Protein AF-X1FN86-F1 (afdb_monomer)

Organism: NCBI:txid412755

Solvent-accessible surface area (backbone atoms only — not comparable to full-atom values): 19422 Å² total; per-residue (Å²): 132,85,68,79,73,78,49,60,70,56,53,55,51,50,51,60,54,57,73,65,70,63,83,63,41,19,36,41,44,75,47,65,34,55,35,61,55,36,41,52,60,50,55,52,52,52,52,49,42,51,52,46,54,57,40,44,75,68,76,43,52,67,48,42,38,36,35,35,39,20,53,48,54,33,88,67,67,30,88,91,52,55,68,71,59,46,71,72,47,57,10,18,23,25,58,78,30,60,47,88,48,93,91,50,98,43,85,7,32,15,47,46,28,41,47,60,58,58,70,43,28,71,76,61,70,50,78,65,46,80,42,51,38,61,59,46,36,64,35,67,72,44,43,50,46,49,51,53,45,61,78,37,30,69,62,50,50,51,50,50,46,68,29,44,49,82,78,44,55,76,72,54,37,55,52,49,57,58,64,51,72,77,51,48,60,33,29,36,46,32,88,89,80,51,33,31,27,28,71,48,98,86,71,47,75,41,61,11,41,34,73,48,73,44,78,90,78,44,28,32,33,39,52,31,68,72,77,69,55,63,53,74,45,52,56,88,75,34,48,57,44,56,38,66,70,53,37,54,26,43,52,32,53,73,63,55,26,47,34,36,57,42,54,46,80,36,58,41,91,48,18,55,50,54,40,15,34,54,43,11,42,77,72,59,74,27,80,50,48,49,83,38,56,26,42,58,53,24,56,48,94,39,76,61,36,49,48,56,80,56,74,56,30,55,65,63,42,62,76,78,47,62,49,66,55,57,52,49,56,53,63,76,41,60,50,80,46,72,42,64,50,43,80,92,47,45,67,62,48,49,61,50,59,77,73,97

pLDDT: mean 92.91, std 8.98, range [30.98, 98.69]

Radius of gyration: 21.2 Å; Cα contacts (8 Å, |Δi|>4): 617; chains: 1; bounding box: 51×54×58 Å

InterPro domains:
  IPR002904 Lysine-tRNA ligase [PF01921] (8-355)
  IPR002904 Lysine-tRNA ligase [PTHR37940] (8-356)
  IPR002904 Lysine-tRNA ligase [TIGR00467] (7-355)
  IPR014729 Rossmann-like alpha/beta/alpha sandwich fold [G3DSA:3.40.50.620] (7-211)
  IPR014729 Rossmann-like alpha/beta/alpha sandwich fold [G3DSA:3.40.50.620] (212-295)
  IPR042078 Lysine tRNA ligase, stem contact fold domain [G3DSA:6.10.20.10] (300-341)

Sequence (356 aa):
MHKEYPIHWLEKIINKILNKNLLEITLATGKTPSGHIHIGILRELIICDSIRRKLEEYDKKVNFFLFIDSLDAAKRFPEYIEKTFTKKYLGKPFSKIPCPFDESDCKSYSDYFGTELISTFKQFGIKVDIIWTHELYQDSKMKDKIRISLNNTDKIKEIVRKNILPTLDEKNKKLFIDTQKDWFPAMVICEKCGKMQKIDDNNSIQPNRVLSYDKNKDTVSFSCTSCGNSGEIPINKGELKLNWRVDWPAKWAIFKTTCEPAGKDHSVKGGSYDTGLEICKTIFNYDGPIKLSYEWLRLGDQDMKTSKGIIFTPKKYLEIANPEILRMLFLRTLPNKHISFRLEELFQLYDYYEKM

Secondary structure (DSSP, 8-state):
-------HHHHHHHHHHHTT--SEEEEEEEE--SSS--TTHHHHHHHHHHHHHHHHTTT-EEEEEEEE-TTSB-S---TTS-HHHHHHHTTSBGGGS--SSTT---SSHHHHHHHHHHTTTTTTT---EEEEHHHHTTSHHHHHHHHHHHHTHHHHHHHHHHHHGGGS-HHHHHHHHHHTTT--SEEE--TTT--SEEE-TT--EEE-BEEEEETTTTEEEEE-TTT--EEEEEGGG--EEE-HHHHHHHHHHHHTEEEEEEEHHHHSTTSHHHHHHHHHHHHSS---PEEEEEPPEEETTEE--TTSS----HHHHHTTS-HHHHHHHHHHS-TTS-EEE-GGGHHHHHHHHHT-

Mean predicted aligned error: 4.73 Å

Foldseek 3Di:
DDPPPPLVQLVVVLVVLVVVVDQEAEEEEEDELQFADFPQSVLQQLSRQVNVVVVVVVVHHYAYEYEHAQQDFHLAFAPPQDPVLGVQRHQARQQPADPRDPPDPANGSSRVNVVVQVVLCVQLVGDHHYDYVLVVLLDVLVLVLLVLQQVCFVVLLVLLLVLCLVVDDPVVNVVSVVCSPQAGQKFFQDPVRNGQWDQDPVSDTGGFGFRHADPVQQWTWTAYPPPRDTDIDHSNVSRMDGRPLSNVLSVCLSRVHAAYEDEPQQVPRSHSQSSSQCCNVPRSVHNGYDYDYAYTEAAAVHDDDRRDDDGHHSVNCVVQDRSVLVSCQSSVDDRHDYHHDYSVCRVVSVVVVVVD

Nearest PDB structures (foldseek):
  1irx-assembly1_A  TM=9.163E-01  e=9.029E-31  Pyrococcus horikoshii
  1irx-assembly2_B  TM=9.173E-01  e=1.815E-29  Pyrococcus horikoshii
  2ct8-assembly2_B  TM=5.673E-01  e=1.167E-07  Aquifex aeolicus
  1qqt-assembly1_A  TM=5.258E-01  e=9.134E-08  Escherichia coli
  7wpt-assembly1_A  TM=5.612E-01  e=8.804E-07  Staphylococcus aureus subsp. aureus COL

Structure (mmCIF, N/CA/C/O backbone):
data_AF-X1FN86-F1
#
_entry.id   AF-X1FN86-F1
#
loop_
_atom_site.group_PDB
_atom_site.id
_atom_site.type_symbol
_atom_site.label_atom_id
_atom_site.label_alt_id
_atom_site.label_comp_id
_atom_site.label_asym_id
_atom_site.label_entity_id
_atom_site.label_seq_id
_atom_site.pdbx_PDB_ins_code
_atom_site.Cartn_x
_atom_site.Cartn_y
_atom_site.Cartn_z
_atom_site.occupancy
_atom_site.B_iso_or_equiv
_atom_site.auth_seq_id
_atom_site.auth_comp_id
_atom_site.auth_asym_id
_atom_site.auth_atom_id
_atom_site.pdbx_PDB_model_num
ATOM 1 N N . MET A 1 1 ? 17.938 -19.986 -32.110 1.00 30.98 1 MET A N 1
ATOM 2 C CA . MET A 1 1 ? 18.435 -20.601 -30.861 1.00 30.98 1 MET A CA 1
ATOM 3 C C . MET A 1 1 ? 17.997 -19.688 -29.723 1.00 30.98 1 MET A C 1
ATOM 5 O O . MET A 1 1 ? 18.682 -18.718 -29.439 1.00 30.98 1 MET A O 1
ATOM 9 N N . HIS A 1 2 ? 16.794 -19.901 -29.182 1.00 32.59 2 HIS A N 1
ATOM 10 C CA . HIS A 1 2 ? 16.276 -19.101 -28.071 1.00 32.59 2 HIS A CA 1
ATOM 11 C C . HIS A 1 2 ? 17.128 -19.408 -26.840 1.00 32.59 2 HIS A C 1
ATOM 13 O O . HIS A 1 2 ? 17.039 -20.503 -26.291 1.00 32.59 2 HIS A O 1
ATOM 19 N N . LYS A 1 3 ? 18.014 -18.489 -26.446 1.00 36.16 3 LYS A N 1
ATOM 20 C CA . LYS A 1 3 ? 18.674 -18.581 -25.146 1.00 36.16 3 LYS A CA 1
ATOM 21 C C . LYS A 1 3 ? 17.617 -18.278 -24.091 1.00 36.16 3 LYS A C 1
ATOM 23 O O . LYS A 1 3 ? 17.370 -17.123 -23.759 1.00 36.16 3 LYS A O 1
ATOM 28 N N . GLU A 1 4 ? 16.971 -19.322 -23.586 1.00 43.12 4 GLU A N 1
ATOM 29 C CA . GLU A 1 4 ? 16.273 -19.251 -22.309 1.00 43.12 4 GLU A CA 1
ATOM 30 C C . GLU A 1 4 ? 17.305 -18.846 -21.256 1.00 43.12 4 GLU A C 1
ATOM 32 O O . GLU A 1 4 ? 18.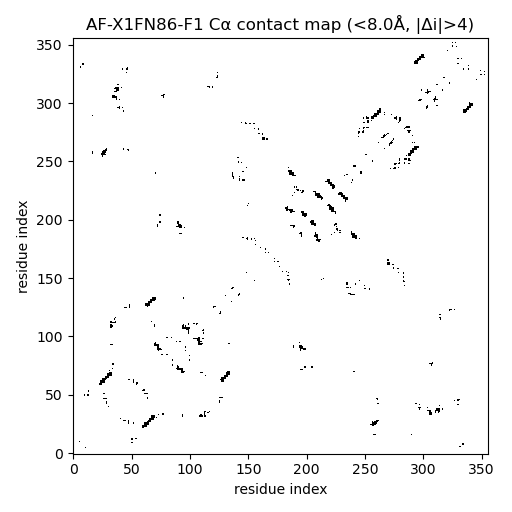149 -19.637 -20.842 1.00 43.12 4 GLU A O 1
ATOM 37 N N . TYR A 1 5 ? 17.297 -17.575 -20.864 1.00 47.16 5 TYR A N 1
ATOM 38 C CA . TYR A 1 5 ? 17.926 -17.161 -19.623 1.00 47.16 5 TYR A CA 1
ATOM 39 C C . TYR A 1 5 ? 17.042 -17.704 -18.501 1.00 47.16 5 TYR A C 1
ATOM 41 O O . TYR A 1 5 ? 15.911 -17.227 -18.366 1.00 47.16 5 TYR A O 1
ATOM 49 N N . PRO A 1 6 ? 17.502 -18.667 -17.683 1.00 51.38 6 PRO A N 1
ATOM 50 C CA . PRO A 1 6 ? 16.700 -19.121 -16.568 1.00 51.38 6 PRO A CA 1
ATOM 51 C C . PRO A 1 6 ? 16.705 -17.987 -15.551 1.00 51.38 6 PRO A C 1
ATOM 53 O O . PRO A 1 6 ? 17.677 -17.759 -14.821 1.00 51.38 6 PRO A O 1
ATOM 56 N N . ILE A 1 7 ? 15.612 -17.226 -15.518 1.00 66.50 7 ILE A N 1
ATOM 57 C CA . ILE A 1 7 ? 15.311 -16.298 -14.435 1.00 66.50 7 ILE A CA 1
ATOM 58 C C . ILE A 1 7 ? 14.969 -17.177 -13.225 1.00 66.50 7 ILE A C 1
ATOM 60 O O . ILE A 1 7 ? 13.819 -17.310 -12.817 1.00 66.50 7 ILE A O 1
ATOM 64 N N . HIS A 1 8 ? 15.993 -17.812 -12.652 1.00 79.75 8 HIS A N 1
ATOM 65 C CA . HIS A 1 8 ? 15.875 -18.858 -11.636 1.00 79.75 8 HIS A CA 1
ATOM 66 C C . HIS A 1 8 ? 15.086 -18.381 -10.405 1.00 79.75 8 HIS A C 1
ATOM 68 O O . HIS A 1 8 ? 14.402 -19.149 -9.729 1.00 79.75 8 HIS A O 1
ATOM 74 N N . TRP A 1 9 ? 15.138 -17.079 -10.108 1.00 90.00 9 TRP A N 1
ATOM 75 C CA . TRP A 1 9 ? 14.352 -16.500 -9.023 1.00 90.00 9 TRP A CA 1
ATOM 76 C C . TRP A 1 9 ? 12.849 -16.452 -9.339 1.00 90.00 9 TRP A C 1
ATOM 78 O O . TRP A 1 9 ? 12.044 -16.651 -8.428 1.00 90.00 9 TRP A O 1
ATOM 88 N N . LEU A 1 10 ? 12.471 -16.205 -10.598 1.00 92.75 10 LEU A N 1
ATOM 89 C CA . LEU A 1 10 ? 11.079 -16.136 -11.037 1.00 92.75 10 LEU A CA 1
ATOM 90 C C . LEU A 1 10 ? 10.470 -17.535 -11.016 1.00 92.75 10 LEU A C 1
ATOM 92 O O . LEU A 1 10 ? 9.441 -17.730 -10.377 1.00 92.75 10 LEU A O 1
ATOM 96 N N . GLU A 1 11 ? 11.154 -18.522 -11.597 1.00 91.81 11 GLU A N 1
ATOM 97 C CA . GLU A 1 11 ? 10.737 -19.931 -11.566 1.00 91.81 11 GLU A CA 1
ATOM 98 C C . GLU A 1 11 ? 10.546 -20.444 -10.137 1.00 91.81 11 GLU A C 1
ATOM 100 O O . GLU A 1 11 ? 9.546 -21.087 -9.828 1.00 91.81 11 GLU A O 1
ATOM 105 N N . LYS A 1 12 ? 11.449 -20.088 -9.215 1.00 92.94 12 LYS A N 1
ATOM 106 C CA . LYS A 1 12 ? 11.308 -20.447 -7.798 1.00 92.94 12 LYS A CA 1
ATOM 107 C C . LYS A 1 12 ? 10.015 -19.906 -7.180 1.00 92.94 12 LYS A C 1
ATOM 109 O O . LYS A 1 12 ? 9.387 -20.596 -6.374 1.00 92.94 12 LYS A O 1
ATOM 114 N N . ILE A 1 13 ? 9.621 -18.679 -7.521 1.00 95.00 13 ILE A N 1
ATOM 115 C CA . ILE A 1 13 ? 8.364 -18.085 -7.049 1.00 95.00 13 ILE A CA 1
ATOM 116 C C . ILE A 1 13 ? 7.163 -18.748 -7.722 1.00 95.00 13 ILE A C 1
ATOM 118 O O . ILE A 1 13 ? 6.210 -19.089 -7.025 1.00 95.00 13 ILE A O 1
ATOM 122 N N . ILE A 1 14 ? 7.229 -18.993 -9.031 1.00 95.94 14 ILE A N 1
ATOM 123 C CA . ILE A 1 14 ? 6.190 -19.702 -9.787 1.00 95.94 14 ILE A CA 1
ATOM 124 C C . ILE A 1 14 ? 5.934 -21.082 -9.182 1.00 95.94 14 ILE A C 1
ATOM 126 O O . ILE A 1 14 ? 4.804 -21.375 -8.806 1.00 95.94 14 ILE A O 1
ATOM 130 N N . ASN A 1 15 ? 6.980 -21.879 -8.962 1.00 95.25 15 ASN A N 1
ATOM 131 C CA . ASN A 1 15 ? 6.869 -23.202 -8.347 1.00 95.25 15 ASN A CA 1
ATOM 132 C C . ASN A 1 15 ? 6.262 -23.125 -6.942 1.00 95.25 15 ASN A C 1
ATOM 134 O O . ASN A 1 15 ? 5.402 -23.924 -6.582 1.00 95.25 15 ASN A O 1
ATOM 138 N N . LYS A 1 16 ? 6.642 -22.117 -6.147 1.00 96.00 16 LYS A N 1
ATOM 139 C CA . LYS A 1 16 ? 6.047 -21.898 -4.821 1.00 96.00 16 LYS A CA 1
ATOM 140 C C . LYS A 1 16 ? 4.553 -21.563 -4.896 1.00 96.00 16 LYS A C 1
ATOM 142 O O . LYS A 1 16 ? 3.805 -21.992 -4.020 1.00 96.00 16 LYS A O 1
ATOM 147 N N . ILE A 1 17 ? 4.128 -20.798 -5.902 1.00 97.12 17 ILE A N 1
ATOM 148 C CA . ILE A 1 17 ? 2.715 -20.486 -6.149 1.00 97.12 17 ILE A CA 1
ATOM 149 C C . ILE A 1 17 ? 1.969 -21.745 -6.610 1.00 97.12 17 ILE A C 1
ATOM 151 O O . ILE A 1 17 ? 0.942 -22.080 -6.025 1.00 97.12 17 ILE A O 1
ATOM 155 N N . LEU A 1 18 ? 2.500 -22.474 -7.595 1.00 96.12 18 LEU A N 1
ATOM 156 C CA . LEU A 1 18 ? 1.892 -23.694 -8.137 1.00 96.12 18 LEU A CA 1
ATOM 157 C C . LEU A 1 18 ? 1.728 -24.785 -7.069 1.00 96.12 18 LEU A C 1
ATOM 159 O O . LEU A 1 18 ? 0.681 -25.425 -7.011 1.00 96.12 18 LEU A O 1
ATOM 163 N N . ASN A 1 19 ? 2.691 -24.920 -6.152 1.00 96.25 19 ASN A N 1
ATOM 164 C CA . ASN A 1 19 ? 2.625 -25.869 -5.035 1.00 96.25 19 ASN A CA 1
ATOM 165 C C . ASN A 1 19 ? 1.475 -25.601 -4.049 1.00 96.25 19 ASN A C 1
ATOM 167 O O . ASN A 1 19 ? 1.141 -26.482 -3.260 1.00 96.25 19 ASN A O 1
ATOM 171 N N . LYS A 1 20 ? 0.852 -24.412 -4.068 1.00 94.06 20 LYS A N 1
ATOM 172 C CA . LYS A 1 20 ? -0.369 -24.152 -3.285 1.00 94.06 20 LYS A CA 1
ATOM 173 C C . LYS A 1 20 ? -1.627 -24.767 -3.910 1.00 94.06 20 LYS A C 1
ATOM 175 O O . LYS A 1 20 ? -2.655 -24.781 -3.243 1.00 94.06 20 LYS A O 1
ATOM 180 N N . ASN A 1 21 ? -1.553 -25.243 -5.156 1.00 92.75 21 ASN A N 1
ATOM 181 C CA . ASN A 1 21 ? -2.644 -25.879 -5.899 1.00 92.75 21 ASN A CA 1
ATOM 182 C C . ASN A 1 21 ? -3.974 -25.098 -5.843 1.00 92.75 21 ASN A C 1
ATOM 184 O O . ASN A 1 21 ? -5.039 -25.649 -5.569 1.00 92.75 21 ASN A O 1
ATOM 188 N N . LEU A 1 22 ? -3.897 -23.780 -6.052 1.00 93.19 22 LEU A N 1
ATOM 189 C CA . LEU A 1 22 ? -5.057 -22.891 -6.024 1.00 93.19 22 LEU A CA 1
ATOM 190 C C . LEU A 1 22 ? -5.772 -22.891 -7.380 1.00 93.19 22 LEU A C 1
ATOM 192 O O . LEU A 1 22 ? -5.124 -22.904 -8.427 1.00 93.19 22 LEU A O 1
ATOM 196 N N . LEU A 1 23 ? -7.106 -22.823 -7.348 1.00 90.75 23 LEU A N 1
ATOM 197 C CA . LEU A 1 23 ? -7.940 -22.674 -8.549 1.00 90.75 23 LEU A CA 1
ATOM 198 C C . LEU A 1 23 ? -7.756 -21.305 -9.215 1.00 90.75 23 LEU A C 1
ATOM 200 O O . LEU A 1 23 ? -7.794 -21.187 -10.436 1.00 90.75 23 LEU A O 1
ATOM 204 N N . GLU A 1 24 ? -7.558 -20.274 -8.400 1.00 94.56 24 GLU A N 1
ATOM 205 C CA . GLU A 1 24 ? -7.389 -18.894 -8.829 1.00 94.56 24 GLU A CA 1
ATOM 206 C C . GLU A 1 24 ? -6.209 -18.286 -8.078 1.00 94.56 24 GLU A C 1
ATOM 208 O O . GLU A 1 24 ? -6.054 -18.484 -6.870 1.00 94.56 24 GLU A O 1
ATOM 213 N N . ILE A 1 25 ? -5.359 -17.573 -8.811 1.00 98.25 25 ILE A N 1
ATOM 214 C CA . ILE A 1 25 ? -4.159 -16.943 -8.272 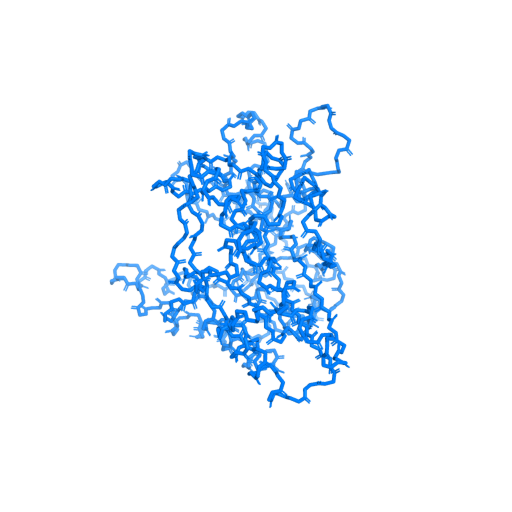1.00 98.25 25 ILE A CA 1
ATOM 215 C C . ILE A 1 25 ? -4.364 -15.437 -8.304 1.00 98.25 25 ILE A C 1
ATOM 217 O O . ILE A 1 25 ? -4.595 -14.863 -9.362 1.00 98.25 25 ILE A O 1
ATOM 221 N N . THR A 1 26 ? -4.221 -14.782 -7.157 1.00 98.56 26 THR A N 1
ATOM 222 C CA . THR A 1 26 ? -4.300 -13.320 -7.080 1.00 98.56 26 THR A CA 1
ATOM 223 C C . THR A 1 26 ? -2.929 -12.729 -6.786 1.00 98.56 26 THR A C 1
ATOM 225 O O . THR A 1 26 ? -2.324 -13.014 -5.751 1.00 98.56 26 THR A O 1
ATOM 228 N N . LEU A 1 27 ? -2.453 -11.865 -7.671 1.00 98.69 27 LEU A N 1
ATOM 229 C CA . LEU A 1 27 ? -1.297 -11.006 -7.458 1.00 98.69 27 LEU A CA 1
ATOM 230 C C . LEU A 1 27 ? -1.776 -9.622 -7.030 1.00 98.69 27 LEU A C 1
ATOM 232 O O . LEU A 1 27 ? -2.797 -9.134 -7.519 1.00 98.69 27 LEU A O 1
ATOM 236 N N . ALA A 1 28 ? -1.038 -8.981 -6.134 1.00 98.19 28 ALA A N 1
ATOM 237 C CA . ALA A 1 28 ? -1.333 -7.618 -5.719 1.00 98.19 28 ALA A CA 1
ATOM 238 C C . ALA A 1 28 ? -0.062 -6.780 -5.585 1.00 98.19 28 ALA A C 1
ATOM 240 O O . ALA A 1 28 ? 1.016 -7.311 -5.320 1.00 98.19 28 ALA A O 1
ATOM 241 N N . THR A 1 29 ? -0.220 -5.474 -5.769 1.00 97.56 29 THR A N 1
ATOM 242 C CA . THR A 1 29 ? 0.755 -4.420 -5.458 1.00 97.56 29 THR A CA 1
ATOM 243 C C . THR A 1 29 ? 0.013 -3.202 -4.910 1.00 97.56 29 THR A C 1
ATOM 245 O O . THR A 1 29 ? -1.210 -3.106 -5.052 1.00 97.56 29 THR A O 1
ATOM 248 N N . GLY A 1 30 ? 0.713 -2.232 -4.320 1.00 96.81 30 GLY A N 1
ATOM 249 C CA . GLY A 1 30 ? 0.052 -1.090 -3.688 1.00 96.81 30 GLY A CA 1
ATOM 250 C C . GLY A 1 30 ? 0.888 0.179 -3.671 1.00 96.81 30 GLY A C 1
ATOM 251 O O . GLY A 1 30 ? 2.084 0.156 -3.386 1.00 96.81 30 GLY A O 1
ATOM 252 N N . LYS A 1 31 ? 0.248 1.322 -3.937 1.00 96.31 31 LYS A N 1
ATOM 253 C CA . LYS A 1 31 ? 0.918 2.620 -3.890 1.00 96.31 31 LYS A CA 1
ATOM 254 C C . LYS A 1 31 ? 0.011 3.748 -3.413 1.00 96.31 31 LYS A C 1
ATOM 256 O O . LYS A 1 31 ? -1.043 4.015 -3.983 1.00 96.31 31 LYS A O 1
ATOM 261 N N . THR A 1 32 ? 0.495 4.499 -2.425 1.00 97.06 32 THR A N 1
ATOM 262 C CA . THR A 1 32 ? -0.100 5.776 -2.015 1.00 97.06 32 THR A CA 1
ATOM 263 C C . THR A 1 32 ? 0.246 6.895 -3.019 1.00 97.06 32 THR A C 1
ATOM 265 O O . THR A 1 32 ? 1.436 7.214 -3.179 1.00 97.06 32 THR A O 1
ATOM 268 N N . PRO A 1 33 ? -0.751 7.557 -3.641 1.00 95.94 33 PRO A N 1
ATOM 269 C CA . PRO A 1 33 ? -0.561 8.640 -4.613 1.00 95.94 33 PRO A CA 1
ATOM 270 C C . PRO A 1 33 ? -0.303 9.986 -3.909 1.00 95.94 33 PRO A C 1
ATOM 272 O O . PRO A 1 33 ? -1.085 10.926 -3.986 1.00 95.94 33 PRO A O 1
ATOM 275 N N . SER A 1 34 ? 0.806 10.067 -3.173 1.00 95.19 34 SER A N 1
ATOM 276 C CA . SER A 1 34 ? 1.203 11.246 -2.373 1.00 95.19 34 SER A CA 1
ATOM 277 C C . SER A 1 34 ? 1.959 12.331 -3.161 1.00 95.19 34 SER A C 1
ATOM 279 O O . SER A 1 34 ? 2.616 13.184 -2.566 1.00 95.19 34 SER A O 1
ATOM 281 N N . GLY A 1 35 ? 1.908 12.252 -4.489 1.00 95.12 35 GLY A N 1
ATOM 282 C CA . GLY A 1 35 ? 2.685 13.034 -5.446 1.00 95.12 35 GLY A CA 1
ATOM 283 C C . GLY A 1 35 ? 3.106 12.161 -6.629 1.00 95.12 35 GLY A C 1
ATOM 284 O O . GLY A 1 35 ? 2.765 10.975 -6.676 1.00 95.12 35 GLY A O 1
ATOM 285 N N . HIS A 1 36 ? 3.885 12.730 -7.549 1.00 95.56 36 HIS A N 1
ATOM 286 C CA . HIS A 1 36 ? 4.446 12.033 -8.707 1.00 95.56 36 HIS A CA 1
ATOM 287 C C . HIS A 1 36 ? 5.115 10.714 -8.310 1.00 95.56 36 HIS A C 1
ATOM 289 O O . HIS A 1 36 ? 6.069 10.669 -7.520 1.00 95.56 36 HIS A O 1
ATOM 295 N N . ILE A 1 37 ? 4.606 9.613 -8.860 1.00 95.56 37 ILE A N 1
ATOM 296 C CA . ILE A 1 37 ? 5.077 8.277 -8.512 1.00 95.56 37 ILE A CA 1
ATOM 297 C C . ILE A 1 37 ? 6.360 7.993 -9.298 1.00 95.56 37 ILE A C 1
ATOM 299 O O . ILE A 1 37 ? 6.365 7.930 -10.525 1.00 95.56 37 ILE A O 1
ATOM 303 N N . HIS A 1 38 ? 7.469 7.825 -8.576 1.00 94.69 38 HIS A N 1
ATOM 304 C CA . HIS A 1 38 ? 8.757 7.517 -9.188 1.00 94.69 38 HIS A CA 1
ATOM 305 C C . HIS A 1 38 ? 8.774 6.110 -9.799 1.00 94.69 38 HIS A C 1
ATOM 307 O O . HIS A 1 38 ? 8.085 5.196 -9.343 1.00 94.69 38 HIS A O 1
ATOM 313 N N . ILE A 1 39 ? 9.643 5.923 -10.788 1.00 95.38 39 ILE A N 1
ATOM 314 C CA . ILE A 1 39 ? 9.766 4.731 -11.632 1.00 95.38 39 ILE A CA 1
ATOM 315 C C . ILE A 1 39 ? 10.031 3.430 -10.859 1.00 95.38 39 ILE A C 1
ATOM 317 O O . ILE A 1 39 ? 9.739 2.344 -11.347 1.00 95.38 39 ILE A O 1
ATOM 321 N N . GLY A 1 40 ? 10.512 3.517 -9.616 1.00 94.62 40 GLY A N 1
ATOM 322 C CA . GLY A 1 40 ? 10.752 2.353 -8.757 1.00 94.62 40 GLY A CA 1
ATOM 323 C C . GLY A 1 40 ? 9.513 1.483 -8.521 1.00 94.62 40 GLY A C 1
ATOM 324 O O . GLY A 1 40 ? 9.668 0.284 -8.305 1.00 94.62 40 GLY A O 1
ATOM 325 N N . ILE A 1 41 ? 8.301 2.047 -8.629 1.00 95.56 41 ILE A N 1
ATOM 326 C CA . ILE A 1 41 ? 7.042 1.283 -8.574 1.00 95.56 41 ILE A CA 1
ATOM 327 C C . ILE A 1 41 ? 6.960 0.205 -9.661 1.00 95.56 41 ILE A C 1
ATOM 329 O O . ILE A 1 41 ? 6.399 -0.867 -9.448 1.00 95.56 41 ILE A O 1
ATOM 333 N N . LEU A 1 42 ? 7.568 0.452 -10.825 1.00 96.88 42 LEU A N 1
ATOM 334 C CA . LEU A 1 42 ? 7.541 -0.498 -11.928 1.00 96.88 42 LEU A CA 1
ATOM 335 C C . LEU A 1 42 ? 8.280 -1.789 -11.577 1.00 96.88 42 LEU A C 1
ATOM 337 O O . LEU A 1 42 ? 8.016 -2.806 -12.206 1.00 96.88 42 LEU A O 1
ATOM 341 N N . ARG A 1 43 ? 9.165 -1.789 -10.568 1.00 95.56 43 ARG A N 1
ATOM 342 C CA . ARG A 1 43 ? 9.855 -3.009 -10.143 1.00 95.56 43 ARG A CA 1
ATOM 343 C C . ARG A 1 43 ? 8.868 -4.047 -9.621 1.00 95.56 43 ARG A C 1
ATOM 345 O O . ARG A 1 43 ? 8.898 -5.179 -10.089 1.00 95.56 43 ARG A O 1
ATOM 352 N N . GLU A 1 44 ? 7.969 -3.676 -8.711 1.00 96.00 44 GLU A N 1
ATOM 353 C CA . GLU A 1 44 ? 6.946 -4.612 -8.225 1.00 96.00 44 GLU A CA 1
ATOM 354 C C . GLU A 1 44 ? 5.906 -4.946 -9.296 1.00 96.00 44 GLU A C 1
ATOM 356 O O . GLU A 1 44 ? 5.541 -6.113 -9.443 1.00 96.00 44 GLU A O 1
ATOM 361 N N . LEU A 1 45 ? 5.501 -3.963 -10.107 1.00 97.81 45 LEU A N 1
ATOM 362 C CA . LEU A 1 45 ? 4.523 -4.177 -11.174 1.00 97.81 45 LEU A CA 1
ATOM 363 C C . LEU A 1 45 ? 5.043 -5.134 -12.256 1.00 97.81 45 LEU A C 1
ATOM 365 O O . LEU A 1 45 ? 4.317 -6.030 -12.672 1.00 97.81 45 LEU A O 1
ATOM 369 N N . ILE A 1 46 ? 6.299 -4.988 -12.688 1.00 97.25 46 ILE A N 1
ATOM 370 C CA . ILE A 1 46 ? 6.919 -5.860 -13.698 1.00 97.25 46 ILE A CA 1
ATOM 371 C C . ILE A 1 46 ? 7.195 -7.251 -13.125 1.00 97.25 46 ILE A C 1
ATOM 373 O O . ILE A 1 46 ? 7.026 -8.234 -13.848 1.00 97.25 46 ILE A O 1
ATOM 377 N N . ILE A 1 47 ? 7.571 -7.368 -11.843 1.00 96.00 47 ILE A N 1
ATOM 378 C CA . ILE A 1 47 ? 7.687 -8.673 -11.174 1.00 96.00 47 ILE A CA 1
ATOM 379 C C . ILE A 1 47 ? 6.331 -9.393 -11.204 1.00 96.00 47 ILE A C 1
ATOM 381 O O . ILE A 1 47 ? 6.264 -10.523 -11.685 1.00 96.00 47 ILE A O 1
ATOM 385 N N . CYS A 1 48 ? 5.251 -8.741 -10.762 1.00 97.69 48 CYS A N 1
ATOM 386 C CA . CYS A 1 48 ? 3.908 -9.325 -10.792 1.00 97.69 48 CYS A CA 1
ATOM 387 C C . CYS A 1 48 ? 3.429 -9.631 -12.212 1.00 97.69 48 CYS A C 1
ATOM 389 O O . CYS A 1 48 ? 2.936 -10.727 -12.457 1.00 97.69 48 CYS A O 1
ATOM 391 N N . ASP A 1 49 ? 3.618 -8.724 -13.170 1.00 97.75 49 ASP A N 1
ATOM 392 C CA . ASP A 1 49 ? 3.225 -8.958 -14.562 1.00 97.75 49 ASP A CA 1
ATOM 393 C C . ASP A 1 49 ? 3.985 -10.142 -15.185 1.00 97.75 49 ASP A C 1
ATOM 395 O O . ASP A 1 49 ? 3.416 -10.917 -15.950 1.00 97.75 49 ASP A O 1
ATOM 399 N N . SER A 1 50 ? 5.255 -10.331 -14.824 1.00 96.38 50 SER A N 1
ATOM 400 C CA . SER A 1 50 ? 6.050 -11.470 -15.298 1.00 96.38 50 SER A CA 1
ATOM 401 C C . SER A 1 50 ? 5.622 -12.780 -14.637 1.00 96.38 50 SER A C 1
ATOM 403 O O . SER A 1 50 ? 5.560 -13.807 -15.310 1.00 96.38 50 SER A O 1
ATOM 405 N N . ILE A 1 51 ? 5.256 -12.741 -13.349 1.00 97.06 51 ILE A N 1
ATOM 406 C CA . ILE A 1 51 ? 4.638 -13.881 -12.659 1.00 97.06 51 ILE A CA 1
ATOM 407 C C . ILE A 1 51 ? 3.307 -14.244 -13.327 1.00 97.06 51 ILE A C 1
ATOM 409 O O . ILE A 1 51 ? 3.077 -15.412 -13.622 1.00 97.06 51 ILE A O 1
ATOM 413 N N . ARG A 1 52 ? 2.456 -13.249 -13.611 1.00 97.81 52 ARG A N 1
ATOM 414 C CA . ARG A 1 52 ? 1.165 -13.419 -14.291 1.00 97.81 52 ARG A CA 1
ATOM 415 C C . ARG A 1 52 ? 1.341 -14.121 -15.632 1.00 97.81 52 ARG A C 1
ATOM 417 O O . ARG A 1 52 ? 0.750 -15.174 -15.826 1.00 97.81 52 ARG A O 1
ATOM 424 N N . ARG A 1 53 ? 2.195 -13.581 -16.509 1.00 96.44 53 ARG A N 1
ATOM 425 C CA . ARG A 1 53 ? 2.474 -14.155 -17.837 1.00 96.44 53 ARG A CA 1
ATOM 426 C C . ARG A 1 53 ? 2.926 -15.610 -17.737 1.00 96.44 53 ARG A C 1
ATOM 428 O O . ARG A 1 53 ? 2.390 -16.459 -18.434 1.00 96.44 53 ARG A O 1
ATOM 435 N N . LYS A 1 54 ? 3.854 -15.914 -16.823 1.00 95.88 54 LYS A N 1
ATOM 436 C CA . LYS A 1 54 ? 4.339 -17.287 -16.644 1.00 95.88 54 LYS A CA 1
ATOM 437 C C . LYS A 1 54 ? 3.272 -18.231 -16.106 1.00 95.88 54 LYS A C 1
ATOM 439 O O . LYS A 1 54 ? 3.215 -19.364 -16.544 1.00 95.88 54 LYS A O 1
ATOM 444 N N . LEU A 1 55 ? 2.421 -17.795 -15.183 1.00 96.50 55 LEU A N 1
ATOM 445 C CA . LEU A 1 55 ? 1.317 -18.619 -14.682 1.00 96.50 55 LEU A CA 1
ATOM 446 C C . LEU A 1 55 ? 0.222 -18.845 -15.733 1.00 96.50 55 LEU A C 1
ATOM 448 O O . LEU A 1 55 ? -0.362 -19.924 -15.761 1.00 96.50 55 LEU A O 1
ATOM 452 N N . GLU A 1 56 ? -0.035 -17.862 -16.596 1.00 95.62 56 GLU A N 1
ATOM 453 C CA . GLU A 1 56 ? -0.945 -18.004 -17.740 1.00 95.62 56 GLU A CA 1
ATOM 454 C C . GLU A 1 56 ? -0.417 -19.025 -18.762 1.00 95.62 56 GLU A C 1
ATOM 456 O O . GLU A 1 56 ? -1.212 -19.779 -19.306 1.00 95.62 56 GLU A O 1
ATOM 461 N N . GLU A 1 57 ? 0.906 -19.127 -18.963 1.00 95.19 57 GLU A N 1
ATOM 462 C CA . GLU A 1 57 ? 1.524 -20.211 -19.759 1.00 95.19 57 GLU A CA 1
ATOM 463 C C . GLU A 1 57 ? 1.283 -21.613 -19.154 1.00 95.19 57 GLU A C 1
ATOM 465 O O . GLU A 1 57 ? 1.366 -22.606 -19.869 1.00 95.19 57 GLU A O 1
ATOM 470 N N . TYR A 1 58 ? 0.962 -21.706 -17.856 1.00 93.38 58 TYR A N 1
ATOM 471 C CA . TYR A 1 58 ? 0.545 -22.943 -17.172 1.00 93.38 58 TYR A CA 1
ATOM 472 C C . TYR A 1 58 ? -0.988 -23.083 -17.072 1.00 93.38 58 TYR A C 1
ATOM 474 O O . TYR A 1 58 ? -1.486 -23.759 -16.163 1.00 93.38 58 TYR A O 1
ATOM 482 N N . ASP A 1 59 ? -1.740 -22.390 -17.934 1.00 94.25 59 ASP A N 1
ATOM 483 C CA . ASP A 1 59 ? -3.209 -22.376 -17.982 1.00 94.25 59 ASP A CA 1
ATOM 484 C C . ASP A 1 59 ? -3.875 -21.995 -16.644 1.00 94.25 59 ASP A C 1
ATOM 486 O O . ASP A 1 59 ? -4.998 -22.404 -16.329 1.00 94.25 59 ASP A O 1
ATOM 490 N N . LYS A 1 60 ? -3.187 -21.212 -15.801 1.00 96.62 60 LYS A N 1
ATOM 491 C CA . LYS A 1 60 ? -3.753 -20.736 -14.534 1.00 96.62 60 LYS A CA 1
ATOM 492 C C . LYS A 1 60 ? -4.560 -19.463 -14.737 1.00 96.62 60 LYS A C 1
ATOM 494 O O . LYS A 1 60 ? -4.138 -18.535 -15.422 1.00 96.62 60 LYS A O 1
ATOM 499 N N . LYS A 1 61 ? -5.690 -19.369 -14.033 1.00 96.88 61 LYS A N 1
ATOM 500 C CA . LYS A 1 61 ? -6.452 -18.124 -13.912 1.00 96.88 61 LYS A CA 1
ATOM 501 C C . LYS A 1 61 ? -5.744 -17.182 -12.938 1.00 96.88 61 LYS A C 1
ATOM 503 O O . LYS A 1 61 ? -5.630 -17.496 -11.750 1.00 96.88 61 LYS A O 1
ATOM 508 N N . VAL A 1 62 ? -5.291 -16.030 -13.435 1.00 98.19 62 VAL A N 1
ATOM 509 C CA . VAL A 1 62 ? -4.562 -15.036 -12.639 1.00 98.19 62 VAL A CA 1
ATOM 510 C C . VAL A 1 62 ? -5.300 -13.701 -12.621 1.00 98.19 62 VAL A C 1
ATOM 512 O O . VAL A 1 62 ? -5.522 -13.098 -13.667 1.00 98.19 62 VAL A O 1
ATOM 515 N N . ASN A 1 63 ? -5.612 -13.209 -11.425 1.00 98.38 63 ASN A N 1
ATOM 516 C CA . ASN A 1 63 ? -6.005 -11.822 -11.200 1.00 98.38 63 ASN A CA 1
ATOM 517 C C . ASN A 1 63 ? -4.774 -11.019 -10.788 1.00 98.38 63 ASN A C 1
ATOM 519 O O . ASN A 1 63 ? -3.961 -11.499 -9.996 1.00 98.38 63 ASN A O 1
ATOM 523 N N . PHE A 1 64 ? -4.642 -9.789 -11.273 1.00 98.56 64 PHE A N 1
ATOM 524 C CA . PHE A 1 64 ? -3.562 -8.902 -10.856 1.00 98.56 64 PHE A CA 1
ATOM 525 C C . PHE A 1 64 ? -4.128 -7.525 -10.529 1.00 98.56 64 PHE A C 1
ATOM 527 O O . PHE A 1 64 ? -4.631 -6.844 -11.416 1.00 98.56 64 PHE A O 1
ATOM 534 N N . PHE A 1 65 ? -4.019 -7.123 -9.261 1.00 98.69 65 PHE A N 1
ATOM 535 C CA . PHE A 1 65 ? -4.533 -5.853 -8.760 1.00 98.69 65 PHE A CA 1
ATOM 536 C C . PHE A 1 65 ? -3.423 -4.872 -8.371 1.00 98.69 65 PHE A C 1
ATOM 538 O O . PHE A 1 65 ? -2.455 -5.241 -7.705 1.00 98.69 65 PHE A O 1
ATOM 545 N N . LEU A 1 66 ? -3.622 -3.594 -8.693 1.00 98.69 66 LEU A N 1
ATOM 546 C CA . LEU A 1 66 ? -2.890 -2.471 -8.117 1.00 98.69 66 LEU A CA 1
ATOM 547 C C . LEU A 1 66 ? -3.827 -1.673 -7.211 1.00 98.69 66 LEU A C 1
ATOM 549 O O . LEU A 1 66 ? -4.779 -1.042 -7.672 1.00 98.69 66 LEU A O 1
ATOM 553 N N . PHE A 1 67 ? -3.516 -1.648 -5.919 1.00 98.69 67 PHE A N 1
ATOM 554 C CA . PHE A 1 67 ? -4.202 -0.792 -4.962 1.00 98.69 67 PHE A CA 1
ATOM 555 C C . PHE A 1 67 ? -3.631 0.622 -5.011 1.00 98.69 67 PHE A C 1
ATOM 557 O O . PHE A 1 67 ? -2.483 0.854 -4.629 1.00 98.69 67 PHE A O 1
ATOM 564 N N . ILE A 1 68 ? -4.450 1.587 -5.418 1.00 98.50 68 ILE A N 1
ATOM 565 C CA . ILE A 1 68 ? -4.140 2.999 -5.220 1.00 98.50 68 ILE A CA 1
ATOM 566 C C . ILE A 1 68 ? -4.681 3.402 -3.850 1.00 98.50 68 ILE A C 1
ATOM 568 O O . ILE A 1 68 ? -5.897 3.564 -3.676 1.00 98.50 68 ILE A O 1
ATOM 572 N N . ASP A 1 69 ? -3.776 3.569 -2.877 1.00 98.12 69 ASP A N 1
ATOM 573 C CA . ASP A 1 69 ? -4.072 3.884 -1.469 1.00 98.12 69 ASP A CA 1
ATOM 574 C C . ASP A 1 69 ? -4.531 5.349 -1.283 1.00 98.12 69 ASP A C 1
ATOM 576 O O . ASP A 1 69 ? -3.992 6.138 -0.512 1.00 98.12 69 ASP A O 1
ATOM 580 N N . SER A 1 70 ? -5.562 5.720 -2.036 1.00 98.00 70 SER A N 1
ATOM 581 C CA . SER A 1 70 ? -6.177 7.044 -2.149 1.00 98.00 70 SER A CA 1
ATOM 582 C C . SER A 1 70 ? -6.867 7.523 -0.869 1.00 98.00 70 SER A C 1
ATOM 584 O O . SER A 1 70 ? -7.005 8.728 -0.671 1.00 98.00 70 SER A O 1
ATOM 586 N N . LEU A 1 71 ? -7.254 6.616 0.035 1.00 97.69 71 LEU A N 1
ATOM 587 C CA . LEU A 1 71 ? -7.827 6.984 1.334 1.00 97.69 71 LEU A CA 1
ATOM 588 C C . LEU A 1 71 ? -6.768 7.305 2.408 1.00 97.69 71 LEU A C 1
ATOM 590 O O . LEU A 1 71 ? -7.114 7.719 3.515 1.00 97.69 71 LEU A O 1
ATOM 594 N N . ASP A 1 72 ? -5.472 7.129 2.130 1.00 97.50 72 ASP A N 1
ATOM 595 C CA . ASP A 1 72 ? -4.426 7.564 3.059 1.00 97.50 72 ASP A CA 1
ATOM 596 C C . ASP A 1 72 ? -4.455 9.085 3.253 1.00 97.50 72 ASP A C 1
ATOM 598 O O . ASP A 1 72 ? -4.648 9.851 2.309 1.00 97.50 72 ASP A O 1
ATOM 602 N N . ALA A 1 73 ? -4.233 9.537 4.490 1.00 96.81 73 ALA A N 1
ATOM 603 C CA . ALA A 1 73 ? -4.187 10.962 4.793 1.00 96.81 73 ALA A CA 1
ATOM 604 C C . ALA A 1 73 ? -2.841 11.598 4.442 1.00 96.81 73 ALA A C 1
ATOM 606 O O . ALA A 1 73 ? -1.773 11.081 4.792 1.00 96.81 73 ALA A O 1
ATOM 607 N N . ALA A 1 74 ? -2.910 12.792 3.855 1.00 96.38 74 ALA A N 1
ATOM 608 C CA . ALA A 1 74 ? -1.763 13.631 3.560 1.00 96.38 74 ALA A CA 1
ATOM 609 C C . ALA A 1 74 ? -1.016 14.006 4.849 1.00 96.38 74 ALA A C 1
ATOM 611 O O . ALA A 1 74 ? -1.499 14.780 5.678 1.00 96.38 74 ALA A O 1
ATOM 612 N N . LYS A 1 75 ? 0.179 13.434 5.024 1.00 94.25 75 LYS A N 1
ATOM 613 C CA . LYS A 1 75 ? 1.116 13.763 6.117 1.00 94.25 75 LYS A CA 1
ATOM 614 C C . LYS A 1 75 ? 2.022 14.937 5.761 1.00 94.25 75 LYS A C 1
ATOM 616 O O . LYS A 1 75 ? 2.523 15.625 6.637 1.00 94.25 75 LYS A O 1
ATOM 621 N N . ARG A 1 76 ? 2.274 15.096 4.465 1.00 92.19 76 ARG A N 1
ATOM 622 C CA . ARG A 1 76 ? 3.124 16.107 3.843 1.00 92.19 76 ARG A CA 1
ATOM 623 C C . ARG A 1 76 ? 2.789 16.166 2.359 1.00 92.19 76 ARG A C 1
ATOM 625 O O . ARG A 1 76 ? 2.235 15.199 1.833 1.00 92.19 76 ARG A O 1
ATOM 632 N N . PHE A 1 77 ? 3.198 17.245 1.709 1.00 93.88 77 PHE A N 1
ATOM 633 C CA . PHE A 1 77 ? 3.122 17.401 0.263 1.00 93.88 77 PHE A CA 1
ATOM 634 C C . PHE A 1 77 ? 4.526 17.622 -0.316 1.00 93.88 77 PHE A C 1
ATOM 636 O O . PHE A 1 77 ? 5.409 18.093 0.407 1.00 93.88 77 PHE A O 1
ATOM 643 N N . PRO A 1 78 ? 4.747 17.255 -1.586 1.00 93.00 78 PRO A N 1
ATOM 644 C CA . PRO A 1 78 ? 5.939 17.638 -2.333 1.00 93.00 78 PRO A CA 1
ATOM 645 C C . PRO A 1 78 ? 6.113 19.162 -2.430 1.00 93.00 78 PRO A C 1
ATOM 647 O O . PRO A 1 78 ? 5.137 19.903 -2.382 1.00 93.00 78 PRO A O 1
ATOM 650 N N . GLU A 1 79 ? 7.349 19.625 -2.631 1.00 92.06 79 GLU A N 1
ATOM 651 C CA . GLU A 1 79 ? 7.691 21.061 -2.672 1.00 92.06 79 GLU A CA 1
ATOM 652 C C . GLU A 1 79 ? 7.057 21.825 -3.843 1.00 92.06 79 GLU A C 1
ATOM 654 O O . GLU A 1 79 ? 6.830 23.025 -3.731 1.00 92.06 79 GLU A O 1
ATOM 659 N N . TYR A 1 80 ? 6.732 21.132 -4.939 1.00 92.19 80 TYR A N 1
ATOM 660 C CA . TYR A 1 80 ? 6.050 21.714 -6.100 1.00 92.19 80 TYR A CA 1
ATOM 661 C C . TYR A 1 80 ? 4.546 21.941 -5.881 1.00 92.19 80 TYR A C 1
ATOM 663 O O . TYR A 1 80 ? 3.880 22.480 -6.757 1.00 92.19 80 TYR A O 1
ATOM 671 N N . ILE A 1 81 ? 3.988 21.509 -4.745 1.00 94.44 81 ILE A N 1
ATOM 672 C CA . ILE A 1 81 ? 2.606 21.812 -4.369 1.00 94.44 81 ILE A CA 1
ATOM 673 C C . ILE A 1 81 ? 2.594 23.110 -3.570 1.00 94.44 81 ILE A C 1
ATOM 675 O O . ILE A 1 81 ? 3.337 23.260 -2.597 1.00 94.44 81 ILE A O 1
ATOM 679 N N . GLU A 1 82 ? 1.706 24.033 -3.933 1.00 93.56 82 GLU A N 1
ATOM 680 C CA . GLU A 1 82 ? 1.640 25.337 -3.283 1.00 93.56 82 GLU A CA 1
ATOM 681 C C . GLU A 1 82 ? 1.469 25.242 -1.757 1.00 93.56 82 GLU A C 1
ATOM 683 O O . GLU A 1 82 ? 0.748 24.397 -1.208 1.00 93.56 82 GLU A O 1
ATOM 688 N N . LYS A 1 83 ? 2.118 26.158 -1.029 1.00 93.69 83 LYS A N 1
ATOM 689 C CA . LYS A 1 83 ? 2.067 26.184 0.443 1.00 93.69 83 LYS A CA 1
ATOM 690 C C . LYS A 1 83 ? 0.659 26.480 0.968 1.00 93.69 83 LYS A C 1
ATOM 692 O O . LYS A 1 83 ? 0.260 25.929 1.993 1.00 93.69 83 LYS A O 1
ATOM 697 N N . THR A 1 84 ? -0.085 27.345 0.283 1.00 94.44 84 THR A N 1
ATOM 698 C CA . THR A 1 84 ? -1.498 27.669 0.554 1.00 94.44 84 THR A CA 1
ATOM 699 C C . THR A 1 84 ? -2.372 26.421 0.439 1.00 94.44 84 THR A C 1
ATOM 701 O O . THR A 1 84 ? -3.113 26.097 1.372 1.00 94.44 84 THR A O 1
ATOM 704 N N . PHE A 1 85 ? -2.204 25.665 -0.648 1.00 95.19 85 PHE A N 1
ATOM 705 C CA . PHE A 1 85 ? -2.864 24.383 -0.884 1.00 95.19 85 PHE A CA 1
ATOM 706 C C . PHE A 1 85 ? -2.529 23.369 0.218 1.00 95.19 85 PHE A C 1
ATOM 708 O O . PHE A 1 85 ? -3.418 22.813 0.868 1.00 95.19 85 PHE A O 1
ATOM 715 N N . THR A 1 86 ? -1.237 23.201 0.503 1.00 93.56 86 THR A N 1
ATOM 716 C CA . THR A 1 86 ? -0.733 22.294 1.540 1.00 93.56 86 THR A CA 1
ATOM 717 C C . THR A 1 86 ? -1.368 22.578 2.902 1.00 93.56 86 THR A C 1
ATOM 719 O O . THR A 1 86 ? -1.930 21.671 3.514 1.00 93.56 86 THR A O 1
ATOM 722 N N . LYS A 1 87 ? -1.353 23.836 3.368 1.00 92.62 87 LYS A N 1
ATOM 723 C CA . LYS A 1 87 ? -1.935 24.229 4.667 1.00 92.62 87 LYS A CA 1
ATOM 724 C C . LYS A 1 87 ? -3.428 23.900 4.767 1.00 92.62 87 LYS A C 1
ATOM 726 O O . LYS A 1 87 ? -3.897 23.475 5.824 1.00 92.62 87 LYS A O 1
ATOM 731 N N . LYS A 1 88 ? -4.173 24.067 3.670 1.00 94.75 88 LYS A N 1
ATOM 732 C CA . LYS A 1 88 ? -5.623 23.832 3.621 1.00 94.75 88 LYS A CA 1
ATOM 733 C C . LYS A 1 88 ? -5.984 22.346 3.713 1.00 94.75 88 LYS A C 1
ATOM 735 O O . LYS A 1 88 ? -6.961 21.990 4.379 1.00 94.75 88 LYS A O 1
ATOM 740 N N . TYR A 1 89 ? -5.204 21.480 3.068 1.00 96.69 89 TYR A N 1
ATOM 741 C CA . TYR A 1 89 ? -5.565 20.071 2.869 1.00 96.69 89 TYR A CA 1
ATOM 742 C C . TYR A 1 89 ? -4.749 19.066 3.691 1.00 96.69 89 TYR A C 1
ATOM 744 O O . TYR A 1 89 ? -5.077 17.878 3.699 1.00 96.69 89 TYR A O 1
ATOM 752 N N . LEU A 1 90 ? -3.739 19.518 4.438 1.00 96.25 90 LEU A N 1
ATOM 753 C CA . LEU A 1 90 ? -2.966 18.662 5.338 1.00 96.25 90 LEU A CA 1
ATOM 754 C C . LEU A 1 90 ? -3.877 17.889 6.305 1.00 96.25 90 LEU A C 1
ATOM 756 O O . LEU A 1 90 ? -4.772 18.460 6.940 1.00 96.25 90 LEU A O 1
ATOM 760 N N . GLY A 1 91 ? -3.646 16.579 6.403 1.00 96.81 91 GLY A N 1
ATOM 761 C CA . GLY A 1 91 ? -4.421 15.671 7.244 1.00 96.81 91 GLY A CA 1
ATOM 762 C C . GLY A 1 91 ? -5.699 15.106 6.619 1.00 96.81 91 GLY A C 1
ATOM 763 O O . GLY A 1 91 ? -6.334 14.249 7.241 1.00 96.81 91 GLY A O 1
ATOM 764 N N . LYS A 1 92 ? -6.086 15.538 5.411 1.00 97.88 92 LYS A N 1
ATOM 765 C CA . LYS A 1 92 ? -7.207 14.947 4.659 1.00 97.88 92 LYS A CA 1
ATOM 766 C C . LYS A 1 92 ? -6.770 13.706 3.861 1.00 97.88 92 LYS A C 1
ATOM 768 O O . LYS A 1 92 ? -5.610 13.653 3.449 1.00 97.88 92 LYS A O 1
ATOM 773 N N . PRO A 1 93 ? -7.662 12.722 3.632 1.00 97.94 93 PRO A N 1
ATOM 774 C CA . PRO A 1 93 ? -7.439 11.639 2.667 1.00 97.94 93 PRO A CA 1
ATOM 775 C C . PRO A 1 93 ? -7.158 12.174 1.259 1.00 97.94 93 PRO A C 1
ATOM 777 O O . PRO A 1 93 ? -7.844 13.105 0.847 1.00 97.94 93 PRO A O 1
ATOM 780 N N . PHE A 1 94 ? -6.219 11.591 0.506 1.00 98.00 94 PHE A N 1
ATOM 781 C CA . PHE A 1 94 ? -5.859 12.081 -0.839 1.00 98.00 94 PHE A CA 1
ATOM 782 C C . PHE A 1 94 ? -7.031 12.105 -1.836 1.00 98.00 94 PHE A C 1
ATOM 784 O O . PHE A 1 94 ? -7.086 13.000 -2.676 1.00 98.00 94 PHE A O 1
ATOM 791 N N . SER A 1 95 ? -8.001 11.198 -1.701 1.00 97.31 95 SER A N 1
ATOM 792 C CA . SER A 1 95 ? -9.244 11.192 -2.488 1.00 97.31 95 SER A CA 1
ATOM 793 C C . SER A 1 95 ? -10.196 12.342 -2.167 1.00 97.31 95 SER A C 1
ATOM 795 O O . SER A 1 95 ? -11.048 12.681 -2.980 1.00 97.31 95 SER A O 1
ATOM 797 N N . LYS A 1 96 ? -10.057 12.961 -0.989 1.00 96.69 96 LYS A N 1
ATOM 798 C CA . LYS A 1 96 ? -10.870 14.099 -0.527 1.00 96.69 96 LYS A CA 1
ATOM 799 C C . LYS A 1 96 ? -10.147 15.441 -0.668 1.00 96.69 96 LYS A C 1
ATOM 801 O O . LYS A 1 96 ? -10.580 16.448 -0.100 1.00 96.69 96 LYS A O 1
ATOM 806 N N . ILE A 1 97 ? -9.022 15.456 -1.376 1.00 97.25 97 ILE A N 1
ATOM 807 C CA . ILE A 1 97 ? -8.268 16.661 -1.717 1.00 97.25 97 ILE A CA 1
ATOM 808 C C . ILE A 1 97 ? -8.557 16.958 -3.191 1.00 97.25 97 ILE A C 1
ATOM 810 O O . ILE A 1 97 ? -8.473 16.031 -3.995 1.00 97.25 97 ILE A O 1
ATOM 814 N N . PRO A 1 98 ? -8.908 18.201 -3.564 1.00 95.56 98 PRO A N 1
ATOM 815 C CA . PRO A 1 98 ? -9.154 18.547 -4.961 1.00 95.56 98 PRO A CA 1
ATOM 816 C C . PRO A 1 98 ? -7.885 18.418 -5.806 1.00 95.56 98 PRO A C 1
ATOM 818 O O . PRO A 1 98 ? -6.793 18.181 -5.283 1.00 95.56 98 PRO A O 1
ATOM 821 N N . CYS A 1 99 ? -8.040 18.576 -7.117 1.00 94.62 99 CYS A N 1
ATOM 822 C CA . CYS A 1 99 ? -6.912 18.591 -8.029 1.00 94.62 99 CYS A CA 1
ATOM 823 C C . CYS A 1 99 ? -5.858 19.633 -7.599 1.00 94.62 99 CYS A C 1
ATOM 825 O O . CYS A 1 99 ? -6.235 20.746 -7.227 1.00 94.62 99 CYS A O 1
ATOM 827 N N . PRO A 1 100 ? -4.557 19.288 -7.578 1.00 92.38 100 PRO A N 1
ATOM 828 C CA . PRO A 1 100 ? -3.509 20.211 -7.148 1.00 92.38 100 PRO A CA 1
ATOM 829 C C . PRO A 1 100 ? -3.140 21.270 -8.188 1.00 92.38 100 PRO A C 1
ATOM 831 O O . PRO A 1 100 ? -2.456 22.222 -7.825 1.00 92.38 100 PRO A O 1
ATOM 834 N N . PHE A 1 101 ? -3.542 21.090 -9.449 1.00 91.00 101 PHE A N 1
ATOM 835 C CA . PHE A 1 101 ? -3.188 21.968 -10.561 1.00 91.00 101 PHE A CA 1
ATOM 836 C C . PHE A 1 101 ? -4.457 22.385 -11.306 1.00 91.00 101 PHE A C 1
ATOM 838 O O . PHE A 1 101 ? -5.239 21.523 -11.714 1.00 91.00 101 PHE A O 1
ATOM 845 N N . ASP A 1 102 ? -4.642 23.694 -11.481 1.00 78.25 102 ASP A N 1
ATOM 846 C CA . ASP A 1 102 ? -5.870 24.286 -12.032 1.00 78.25 102 ASP A CA 1
ATOM 847 C C . ASP A 1 102 ? -6.152 23.864 -13.486 1.00 78.25 102 ASP A C 1
ATOM 849 O O . ASP A 1 102 ? -7.302 23.827 -13.907 1.00 78.25 102 ASP A O 1
ATOM 853 N N . GLU A 1 103 ? -5.116 23.495 -14.244 1.00 71.00 103 GLU A N 1
ATOM 854 C CA . GLU A 1 103 ? -5.203 23.132 -15.669 1.00 71.00 103 GLU A CA 1
ATOM 855 C C . GLU A 1 103 ? -5.581 21.664 -15.926 1.00 71.00 103 GLU A C 1
ATOM 857 O O . GLU A 1 103 ? -5.558 21.206 -17.068 1.00 71.00 103 GLU A O 1
ATOM 862 N N . SER A 1 104 ? -5.883 20.888 -14.884 1.00 74.44 104 SER A N 1
ATOM 863 C CA . SER A 1 104 ? -6.142 19.453 -15.027 1.00 74.44 104 SER A CA 1
ATOM 864 C C . SER A 1 104 ? -7.563 19.065 -14.630 1.00 74.44 104 SER A C 1
ATOM 866 O O . SER A 1 104 ? -8.004 19.345 -13.519 1.00 74.44 104 SER A O 1
ATOM 868 N N . ASP A 1 105 ? -8.246 18.325 -15.511 1.00 81.62 105 ASP A N 1
ATOM 869 C CA . ASP A 1 105 ? -9.614 17.806 -15.321 1.00 81.62 105 ASP A CA 1
ATOM 870 C C . ASP A 1 105 ? -9.691 16.623 -14.330 1.00 81.62 105 ASP A C 1
ATOM 872 O O . ASP A 1 105 ? -10.508 15.708 -14.466 1.00 81.62 105 ASP A O 1
ATOM 876 N N . CYS A 1 106 ? -8.810 16.590 -13.330 1.00 91.00 106 CYS A N 1
ATOM 877 C CA . CYS A 1 106 ? -8.754 15.483 -12.389 1.00 91.00 106 CYS A CA 1
ATOM 878 C C . CYS A 1 106 ? -9.809 15.615 -11.282 1.00 91.00 106 CYS A C 1
ATOM 880 O O . CYS A 1 106 ? -10.121 16.702 -10.792 1.00 91.00 106 CYS A O 1
ATOM 882 N N . LYS A 1 107 ? -10.326 14.477 -10.813 1.00 93.31 107 LYS A N 1
ATOM 883 C CA . LYS A 1 107 ? -11.363 14.434 -9.768 1.00 93.31 107 LYS A CA 1
ATOM 884 C C . LYS A 1 107 ? -10.816 14.761 -8.379 1.00 93.31 107 LYS A C 1
ATOM 886 O O . LYS A 1 107 ? -11.544 15.240 -7.514 1.00 93.31 107 LYS A O 1
ATOM 891 N N . SER A 1 108 ? -9.551 14.428 -8.128 1.00 96.69 108 SER A N 1
ATOM 892 C CA . SER A 1 108 ? -8.898 14.580 -6.825 1.00 96.69 108 SER A CA 1
ATOM 893 C C . SER A 1 108 ? -7.376 14.542 -6.944 1.00 96.69 108 SER A C 1
ATOM 895 O O . SER A 1 108 ? -6.825 14.066 -7.934 1.00 96.69 108 SER A O 1
ATOM 897 N N . TYR A 1 109 ? -6.679 14.937 -5.882 1.00 97.38 109 TYR A N 1
ATOM 898 C CA . TYR A 1 109 ? -5.228 14.799 -5.774 1.00 97.38 109 TYR A CA 1
ATOM 899 C C . TYR A 1 109 ? -4.759 13.366 -6.041 1.00 97.38 109 TYR A C 1
ATOM 901 O O . TYR A 1 109 ? -3.824 13.158 -6.810 1.00 97.38 109 TYR A O 1
ATOM 909 N N . SER A 1 110 ? -5.417 12.364 -5.445 1.00 97.12 110 SER A N 1
ATOM 910 C CA . SER A 1 110 ? -5.068 10.966 -5.719 1.00 97.12 110 SER A CA 1
ATOM 911 C C . SER A 1 110 ? -5.329 10.554 -7.164 1.00 97.12 110 SER A C 1
ATOM 913 O O . SER A 1 110 ? -4.561 9.757 -7.695 1.00 97.12 110 SER A O 1
ATOM 915 N N . ASP A 1 111 ? -6.392 11.079 -7.776 1.00 97.00 111 ASP A N 1
ATOM 916 C CA . ASP A 1 111 ? -6.757 10.780 -9.161 1.00 97.00 111 ASP A CA 1
ATOM 917 C C . ASP A 1 111 ? -5.682 11.293 -10.127 1.00 97.00 111 ASP A C 1
ATOM 919 O O . ASP A 1 111 ? -5.207 10.523 -10.953 1.00 97.00 111 ASP A O 1
ATOM 923 N N . TYR A 1 112 ? -5.192 12.524 -9.940 1.00 96.88 112 TYR A N 1
ATOM 924 C CA . TYR A 1 112 ? -4.111 13.087 -10.758 1.00 96.88 112 TYR A CA 1
ATOM 925 C C . TYR A 1 112 ? -2.864 12.189 -10.792 1.00 96.88 112 TYR A C 1
ATOM 927 O O . TYR A 1 112 ? -2.443 11.715 -11.847 1.00 96.88 112 TYR A O 1
ATOM 935 N N . PHE A 1 113 ? -2.273 11.918 -9.623 1.00 96.75 113 PHE A N 1
ATOM 936 C CA . PHE A 1 113 ? -1.011 11.172 -9.551 1.00 96.75 113 PHE A CA 1
ATOM 937 C C . PHE A 1 113 ? -1.187 9.672 -9.801 1.00 96.75 113 PHE A C 1
ATOM 939 O O . PHE A 1 113 ? -0.272 9.018 -10.300 1.00 96.75 113 PHE A O 1
ATOM 946 N N . GLY A 1 114 ? -2.345 9.107 -9.449 1.00 97.19 114 GLY A N 1
ATOM 947 C CA . GLY A 1 114 ? -2.665 7.717 -9.760 1.00 97.19 114 GLY A CA 1
ATOM 948 C C . GLY A 1 114 ? -2.822 7.512 -11.266 1.00 97.19 114 GLY A C 1
ATOM 949 O O . GLY A 1 114 ? -2.183 6.625 -11.830 1.00 97.19 114 GLY A O 1
ATOM 950 N N . THR A 1 115 ? -3.596 8.373 -11.931 1.00 96.56 115 THR A N 1
ATOM 951 C CA . THR A 1 115 ? -3.835 8.303 -13.378 1.00 96.56 115 THR A CA 1
ATOM 952 C C . THR A 1 115 ? -2.573 8.605 -14.186 1.00 96.56 115 THR A C 1
ATOM 954 O O . THR A 1 115 ? -2.345 7.953 -15.205 1.00 96.56 115 THR A O 1
ATOM 957 N N . GLU A 1 116 ? -1.685 9.485 -13.702 1.00 96.44 116 GLU A N 1
ATOM 958 C CA . GLU A 1 116 ? -0.348 9.671 -14.286 1.00 96.44 116 GLU A CA 1
ATOM 959 C C . GLU A 1 116 ? 0.405 8.336 -14.399 1.00 96.44 116 GLU A C 1
ATOM 961 O O . GLU A 1 116 ? 0.887 7.990 -15.478 1.00 96.44 116 GLU A O 1
ATOM 966 N N . LEU A 1 117 ? 0.472 7.553 -13.317 1.00 97.50 117 LEU A N 1
ATOM 967 C CA . LEU A 1 117 ? 1.107 6.235 -13.334 1.00 97.50 117 LEU A CA 1
ATOM 968 C C . LEU A 1 117 ? 0.367 5.267 -14.267 1.00 97.50 117 LEU A C 1
ATOM 970 O O . LEU A 1 1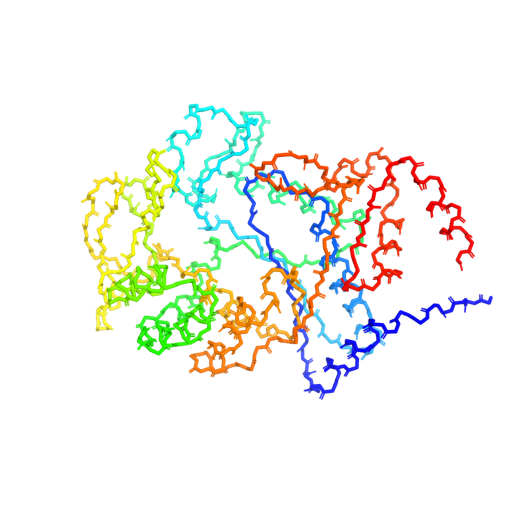17 ? 0.999 4.640 -15.120 1.00 97.50 117 LEU A O 1
ATOM 974 N N . ILE A 1 118 ? -0.956 5.158 -14.114 1.00 97.94 118 ILE A N 1
ATOM 975 C CA . ILE A 1 118 ? -1.798 4.205 -14.855 1.00 97.94 118 ILE A CA 1
ATOM 976 C C . ILE A 1 118 ? -1.680 4.425 -16.367 1.00 97.94 118 ILE A C 1
ATOM 978 O O . ILE A 1 118 ? -1.612 3.457 -17.125 1.00 97.94 118 ILE A O 1
ATOM 982 N N . SER A 1 119 ? -1.569 5.684 -16.806 1.00 97.19 119 SER A N 1
ATOM 983 C CA . SER A 1 119 ? -1.421 6.037 -18.223 1.00 97.19 119 SER A CA 1
ATOM 984 C C . SER A 1 119 ? -0.214 5.376 -18.902 1.00 97.19 119 SER A C 1
ATOM 986 O O . SER A 1 119 ? -0.238 5.153 -20.110 1.00 97.19 119 SER A O 1
ATOM 988 N N . THR A 1 120 ? 0.808 4.985 -18.130 1.00 97.88 120 THR A N 1
ATOM 989 C CA . THR A 1 120 ? 2.036 4.371 -18.656 1.00 97.88 120 THR A CA 1
ATOM 990 C C . THR A 1 120 ? 1.948 2.855 -18.844 1.00 97.88 120 THR A C 1
ATOM 992 O O . THR A 1 120 ? 2.774 2.261 -19.538 1.00 97.88 120 THR A O 1
ATOM 995 N N . PHE A 1 121 ? 0.943 2.187 -18.265 1.00 98.00 121 PHE A N 1
ATOM 996 C CA . PHE A 1 121 ? 0.902 0.719 -18.200 1.00 98.00 121 PHE A CA 1
ATOM 997 C C . PHE A 1 121 ? 0.821 0.049 -19.565 1.00 98.00 121 PHE A C 1
ATOM 999 O O . PHE A 1 121 ? 1.482 -0.968 -19.779 1.00 98.00 121 PHE A O 1
ATOM 1006 N N . LYS A 1 122 ? 0.086 0.650 -20.509 1.00 97.44 122 LYS A N 1
ATOM 1007 C CA . LYS A 1 122 ? -0.010 0.140 -21.881 1.00 97.44 122 LYS A CA 1
ATOM 1008 C C . LYS A 1 122 ? 1.363 0.078 -22.554 1.00 97.44 122 LYS A C 1
ATOM 1010 O O . LYS A 1 122 ? 1.676 -0.928 -23.179 1.00 97.44 122 LYS A O 1
ATOM 1015 N N . GLN A 1 123 ? 2.184 1.117 -22.392 1.00 97.56 123 GLN A N 1
ATOM 1016 C CA . GLN A 1 123 ? 3.523 1.185 -22.985 1.00 97.56 123 GLN A CA 1
ATOM 1017 C C . GLN A 1 123 ? 4.461 0.156 -22.345 1.00 97.56 123 GLN A C 1
ATOM 1019 O O . GLN A 1 123 ? 5.184 -0.532 -23.049 1.00 97.56 123 GLN A O 1
ATOM 1024 N N . PHE A 1 124 ? 4.382 -0.046 -21.026 1.00 97.12 124 PHE A N 1
ATOM 1025 C CA . PHE A 1 124 ? 5.156 -1.090 -20.339 1.00 97.12 124 PHE A CA 1
ATOM 1026 C C . PHE A 1 124 ? 4.603 -2.518 -20.517 1.00 97.12 124 PHE A C 1
ATOM 1028 O O . PHE A 1 124 ? 5.170 -3.471 -19.967 1.00 97.12 124 PHE A O 1
ATOM 1035 N N . GLY A 1 125 ? 3.495 -2.693 -21.247 1.00 96.00 125 GLY A N 1
ATOM 1036 C CA . GLY A 1 125 ? 2.834 -3.986 -21.431 1.00 96.00 125 GLY A CA 1
ATOM 1037 C C . GLY A 1 125 ? 2.326 -4.603 -20.123 1.00 96.00 125 GLY A C 1
ATOM 1038 O O . GLY A 1 125 ? 2.319 -5.829 -19.993 1.00 96.00 125 GLY A O 1
ATOM 1039 N N . ILE A 1 126 ? 1.964 -3.772 -19.143 1.00 97.69 126 ILE A N 1
ATOM 1040 C CA . ILE A 1 126 ? 1.455 -4.193 -17.834 1.00 97.69 126 ILE A CA 1
ATOM 1041 C C . ILE A 1 126 ? -0.068 -4.290 -17.923 1.00 97.69 126 ILE A C 1
ATOM 1043 O O . ILE A 1 126 ? -0.744 -3.297 -18.191 1.00 97.69 126 ILE A O 1
ATOM 1047 N N . LYS A 1 127 ? -0.609 -5.487 -17.677 1.00 96.81 127 LYS A N 1
ATOM 1048 C CA . LYS A 1 127 ? -2.056 -5.721 -17.576 1.00 96.81 127 LYS A CA 1
ATOM 1049 C C . LYS A 1 127 ? -2.422 -5.925 -16.109 1.00 96.81 127 LYS A C 1
ATOM 1051 O O . LYS A 1 127 ? -2.102 -6.968 -15.545 1.00 96.81 127 LYS A O 1
ATOM 1056 N N . VAL A 1 128 ? -3.052 -4.920 -15.509 1.00 97.62 128 VAL A N 1
ATOM 1057 C CA . VAL A 1 128 ? -3.394 -4.879 -14.082 1.00 97.62 128 VAL A CA 1
ATOM 1058 C C . VAL A 1 128 ? -4.729 -4.165 -13.882 1.00 97.62 128 VAL A C 1
ATOM 1060 O O . VAL A 1 128 ? -4.999 -3.164 -14.546 1.00 97.62 128 VAL A O 1
ATOM 1063 N N . ASP A 1 129 ? -5.537 -4.667 -12.957 1.00 98.44 129 ASP A N 1
ATOM 1064 C CA . ASP A 1 129 ? -6.798 -4.062 -12.546 1.00 98.44 129 ASP A CA 1
ATOM 1065 C C . ASP A 1 129 ? -6.561 -3.070 -11.403 1.00 98.44 129 ASP A C 1
ATOM 1067 O O . ASP A 1 129 ? -5.814 -3.337 -10.458 1.00 98.44 129 ASP A O 1
ATOM 1071 N N . ILE A 1 130 ? -7.194 -1.902 -11.475 1.00 98.56 130 ILE A N 1
ATOM 1072 C CA . ILE A 1 130 ? -6.976 -0.817 -10.514 1.00 98.56 130 ILE A CA 1
ATOM 1073 C C . ILE A 1 130 ? -8.052 -0.851 -9.438 1.00 98.56 130 ILE A C 1
ATOM 1075 O O . ILE A 1 130 ? -9.240 -0.881 -9.747 1.00 98.56 130 ILE A O 1
ATOM 1079 N N . ILE A 1 131 ? -7.638 -0.782 -8.173 1.00 98.62 131 ILE A N 1
ATOM 1080 C CA . ILE A 1 131 ? -8.552 -0.640 -7.039 1.00 98.62 131 ILE A CA 1
ATOM 1081 C C . ILE A 1 131 ? -8.213 0.641 -6.293 1.00 98.62 131 ILE A C 1
ATOM 1083 O O . ILE A 1 131 ? -7.166 0.755 -5.650 1.00 98.62 131 ILE A O 1
ATOM 1087 N N . TRP A 1 132 ? -9.133 1.598 -6.322 1.00 98.44 132 TRP A N 1
ATOM 1088 C CA . TRP A 1 132 ? -9.025 2.810 -5.529 1.00 98.44 132 TRP A CA 1
ATOM 1089 C C . TRP A 1 132 ? -9.537 2.548 -4.119 1.00 98.44 132 TRP A C 1
ATOM 1091 O O . TRP A 1 132 ? -10.700 2.205 -3.913 1.00 98.44 132 TRP A O 1
ATOM 1101 N N . THR A 1 133 ? -8.683 2.711 -3.106 1.00 97.81 133 THR A N 1
ATOM 1102 C CA . THR A 1 133 ? -9.096 2.343 -1.746 1.00 97.81 133 THR A CA 1
ATOM 1103 C C . THR A 1 133 ? -10.254 3.176 -1.209 1.00 97.81 133 THR A C 1
ATOM 1105 O O . THR A 1 133 ? -11.058 2.644 -0.456 1.00 97.81 133 THR A O 1
ATOM 1108 N N . HIS A 1 134 ? -10.422 4.436 -1.616 1.00 97.12 134 HIS A N 1
ATOM 1109 C CA . HIS A 1 134 ? -11.592 5.212 -1.191 1.00 97.12 134 HIS A CA 1
ATOM 1110 C C . HIS A 1 134 ? -12.931 4.607 -1.651 1.00 97.12 134 HIS A C 1
ATOM 1112 O O . HIS A 1 134 ? -13.920 4.747 -0.934 1.00 97.12 134 HIS A O 1
ATOM 1118 N N . GLU A 1 135 ? -12.951 3.894 -2.780 1.00 97.56 135 GLU A N 1
ATOM 1119 C CA . GLU A 1 135 ? -14.113 3.139 -3.266 1.00 97.56 135 GLU A CA 1
ATOM 1120 C C . GLU A 1 135 ? -14.244 1.807 -2.520 1.00 97.56 135 GLU A C 1
ATOM 1122 O O . GLU A 1 135 ? -15.325 1.465 -2.046 1.00 97.56 135 GLU A O 1
ATOM 1127 N N . LEU A 1 136 ? -13.129 1.092 -2.314 1.00 97.88 136 LEU A N 1
ATOM 1128 C CA . LEU A 1 136 ? -13.109 -0.165 -1.553 1.00 97.88 136 LEU A CA 1
ATOM 1129 C C . LEU A 1 136 ? -13.685 0.000 -0.140 1.00 97.88 136 LEU A C 1
ATOM 1131 O O . LEU A 1 136 ? -14.357 -0.893 0.358 1.00 97.88 136 LEU A O 1
ATOM 1135 N N . TYR A 1 137 ? -13.452 1.137 0.513 1.00 97.56 137 TYR A N 1
ATOM 1136 C CA . TYR A 1 137 ? -13.997 1.415 1.846 1.00 97.56 137 TYR A CA 1
ATOM 1137 C C . TYR A 1 137 ? -15.515 1.675 1.865 1.00 97.56 137 TYR A C 1
ATOM 1139 O O . TYR A 1 137 ? -16.130 1.632 2.933 1.00 97.56 137 TYR A O 1
ATOM 1147 N N . GLN A 1 138 ? -16.139 1.876 0.700 1.00 97.06 138 GLN A N 1
ATOM 1148 C CA . GLN A 1 138 ? -17.597 1.894 0.558 1.00 97.06 138 GLN A CA 1
ATOM 1149 C C . GLN A 1 138 ? -18.191 0.486 0.395 1.00 97.06 138 GLN A C 1
ATOM 1151 O O . GLN A 1 138 ? -19.374 0.291 0.694 1.00 97.06 138 GLN A O 1
ATOM 1156 N N . ASP A 1 139 ? -17.382 -0.498 -0.007 1.00 97.19 139 ASP A N 1
ATOM 1157 C CA . ASP A 1 139 ? -17.784 -1.893 -0.205 1.00 97.19 139 ASP A CA 1
ATOM 1158 C C . ASP A 1 139 ? -18.088 -2.601 1.131 1.00 97.19 139 ASP A C 1
ATOM 1160 O O . ASP A 1 139 ? -17.434 -2.377 2.160 1.00 97.19 139 ASP A O 1
ATOM 1164 N N . SER A 1 140 ? -19.086 -3.490 1.126 1.00 97.12 140 SER A N 1
ATOM 1165 C CA . SER A 1 140 ? -19.475 -4.269 2.305 1.00 97.12 140 SER A CA 1
ATOM 1166 C C . SER A 1 140 ? -18.346 -5.167 2.817 1.00 97.12 140 SER A C 1
ATOM 1168 O O . SER A 1 140 ? -18.166 -5.276 4.027 1.00 97.12 140 SER A O 1
ATOM 1170 N N . LYS A 1 141 ? -17.517 -5.733 1.932 1.00 97.62 141 LYS A N 1
ATOM 1171 C CA . LYS A 1 141 ? -16.389 -6.602 2.296 1.00 97.62 141 LYS A CA 1
ATOM 1172 C C . LYS A 1 141 ? -15.367 -5.863 3.155 1.00 97.62 141 LYS A C 1
ATOM 1174 O O . LYS A 1 141 ? -14.854 -6.436 4.116 1.00 97.62 141 LYS A O 1
ATOM 1179 N N . MET A 1 142 ? -15.068 -4.600 2.839 1.00 97.94 142 MET A N 1
ATOM 1180 C CA . MET A 1 142 ? -14.159 -3.793 3.660 1.00 97.94 142 MET A CA 1
ATOM 1181 C C . MET A 1 142 ? -14.818 -3.388 4.980 1.00 97.94 142 MET A C 1
ATOM 1183 O O . MET A 1 142 ? -14.188 -3.497 6.032 1.00 97.94 142 MET A O 1
ATOM 1187 N N . LYS A 1 143 ? -16.104 -3.011 4.956 1.00 97.94 143 LYS A N 1
ATOM 1188 C CA . LYS A 1 143 ? -16.887 -2.732 6.174 1.00 97.94 143 LYS A CA 1
ATOM 1189 C C . LYS A 1 143 ? -16.892 -3.931 7.130 1.00 97.94 143 LYS A C 1
ATOM 1191 O O . LYS A 1 143 ? -16.680 -3.761 8.330 1.00 97.94 143 LYS A O 1
ATOM 1196 N N . ASP A 1 144 ? -16.997 -5.149 6.611 1.00 98.00 144 ASP A N 1
ATOM 1197 C CA . ASP A 1 144 ? -16.914 -6.371 7.413 1.00 98.00 144 ASP A CA 1
ATOM 1198 C C . ASP A 1 144 ? -15.519 -6.587 8.008 1.00 98.00 144 ASP A C 1
ATOM 1200 O O . ASP A 1 144 ? -15.394 -6.950 9.179 1.00 98.00 144 ASP A O 1
ATOM 1204 N N . LYS A 1 145 ? -14.442 -6.298 7.263 1.00 98.31 145 LYS A N 1
ATOM 1205 C CA . LYS A 1 145 ? -13.077 -6.341 7.821 1.00 98.31 145 LYS A CA 1
ATOM 1206 C C . LYS A 1 145 ? -12.849 -5.292 8.905 1.00 98.31 145 LYS A C 1
ATOM 1208 O O . LYS A 1 145 ? -12.141 -5.587 9.872 1.00 98.31 145 LYS A O 1
ATOM 1213 N N . ILE A 1 146 ? -13.470 -4.118 8.794 1.00 98.31 146 ILE A N 1
ATOM 1214 C CA . ILE A 1 146 ? -13.470 -3.098 9.851 1.00 98.31 146 ILE A CA 1
ATOM 1215 C C . ILE A 1 146 ? -14.141 -3.648 11.111 1.00 98.31 146 ILE A C 1
ATOM 1217 O O . ILE A 1 146 ? -13.518 -3.640 12.172 1.00 98.31 146 ILE A O 1
ATOM 1221 N N . ARG A 1 147 ? -15.353 -4.207 10.999 1.00 98.25 147 ARG A N 1
ATOM 1222 C CA . ARG A 1 147 ? -16.064 -4.826 12.134 1.00 98.25 147 ARG A CA 1
ATOM 1223 C C . ARG A 1 147 ? -15.253 -5.938 12.784 1.00 98.25 147 ARG A C 1
ATOM 1225 O O . ARG A 1 147 ? -15.117 -5.968 14.005 1.00 98.25 147 ARG A O 1
ATOM 1232 N N . ILE A 1 148 ? -14.688 -6.848 11.990 1.00 98.44 148 ILE A N 1
ATOM 1233 C CA . ILE A 1 148 ? -13.854 -7.946 12.505 1.00 98.44 148 ILE A CA 1
ATOM 1234 C C . ILE A 1 148 ? -12.646 -7.385 13.262 1.00 98.44 148 ILE A C 1
ATOM 1236 O O . ILE A 1 148 ? -12.318 -7.876 14.342 1.00 98.44 148 ILE A O 1
ATOM 1240 N N . SER A 1 149 ? -12.015 -6.338 12.731 1.00 98.44 149 SER A N 1
ATOM 1241 C CA . SER A 1 149 ? -10.847 -5.711 13.351 1.00 98.44 149 SER A CA 1
ATOM 1242 C C . SER A 1 149 ? -11.199 -5.019 14.667 1.00 98.44 149 SER A C 1
ATOM 1244 O O . SER A 1 149 ? -10.506 -5.223 15.659 1.00 98.44 149 SER A O 1
ATOM 1246 N N . LEU A 1 150 ? -12.298 -4.261 14.714 1.00 97.88 150 LEU A N 1
ATOM 1247 C CA . LEU A 1 150 ? -12.766 -3.603 15.937 1.00 97.88 150 LEU A CA 1
ATOM 1248 C C . LEU A 1 150 ? -13.132 -4.624 17.025 1.00 97.88 150 LEU A C 1
ATOM 1250 O O . LEU A 1 150 ? -12.707 -4.468 18.168 1.00 97.88 150 LEU A O 1
ATOM 1254 N N . ASN A 1 151 ? -13.815 -5.715 16.659 1.00 97.50 151 ASN A N 1
ATOM 1255 C CA . ASN A 1 151 ? -14.149 -6.812 17.578 1.00 97.50 151 ASN A CA 1
ATOM 1256 C C . ASN A 1 151 ? -12.919 -7.571 18.109 1.00 97.50 151 ASN A C 1
ATOM 1258 O O . ASN A 1 151 ? -13.006 -8.220 19.146 1.00 97.50 151 ASN A O 1
ATOM 1262 N N . ASN A 1 152 ? -11.782 -7.516 17.412 1.00 97.75 152 ASN A N 1
ATOM 1263 C CA . ASN A 1 152 ? -10.545 -8.189 17.814 1.00 97.75 152 ASN A CA 1
ATOM 1264 C C . ASN A 1 152 ? -9.427 -7.193 18.152 1.00 97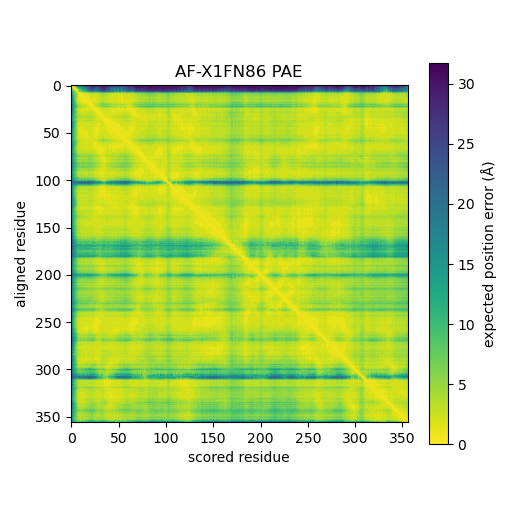.75 152 ASN A C 1
ATOM 1266 O O . ASN A 1 152 ? -8.245 -7.515 18.013 1.00 97.75 152 ASN A O 1
ATOM 1270 N N . THR A 1 153 ? -9.789 -5.987 18.600 1.00 97.06 153 THR A N 1
ATOM 1271 C CA . THR A 1 153 ? -8.839 -4.901 18.881 1.00 97.06 153 THR A CA 1
ATOM 1272 C C . THR A 1 153 ? -7.702 -5.351 19.800 1.00 97.06 153 THR A C 1
ATOM 1274 O O . THR A 1 153 ? -6.540 -5.113 19.475 1.00 97.06 153 THR A O 1
ATOM 1277 N N . ASP A 1 154 ? -7.999 -6.055 20.894 1.00 95.81 154 ASP A N 1
ATOM 1278 C CA . ASP A 1 154 ? -6.967 -6.464 21.854 1.00 95.81 154 ASP A CA 1
ATOM 1279 C C . ASP A 1 154 ? -6.007 -7.514 21.286 1.00 95.81 154 ASP A C 1
ATOM 1281 O O . ASP A 1 154 ? -4.793 -7.369 21.419 1.00 95.81 154 ASP A O 1
ATOM 1285 N N . LYS A 1 155 ? -6.512 -8.488 20.522 1.00 97.12 155 LYS A N 1
ATOM 1286 C CA . LYS A 1 155 ? -5.655 -9.449 19.807 1.00 97.12 155 LYS A CA 1
ATOM 1287 C C . LYS A 1 155 ? -4.764 -8.754 18.779 1.00 97.12 155 LYS A C 1
ATOM 1289 O O . LYS A 1 155 ? -3.594 -9.096 18.630 1.00 97.12 155 LYS A O 1
ATOM 1294 N N . ILE A 1 156 ? -5.287 -7.747 18.074 1.00 97.00 156 ILE A N 1
ATOM 1295 C CA . ILE A 1 156 ? -4.473 -6.954 17.146 1.00 97.00 156 ILE A CA 1
ATOM 1296 C C . ILE A 1 156 ? -3.391 -6.187 17.916 1.00 97.00 156 ILE A C 1
ATOM 1298 O O . ILE A 1 156 ? -2.240 -6.197 17.482 1.00 97.00 156 ILE A O 1
ATOM 1302 N N . LYS A 1 157 ? -3.709 -5.568 19.065 1.00 94.88 157 LYS A N 1
ATOM 1303 C CA . LYS A 1 157 ? -2.702 -4.911 19.922 1.00 94.88 157 LYS A CA 1
ATOM 1304 C C . LYS A 1 157 ? -1.597 -5.884 20.317 1.00 94.88 157 LYS A C 1
ATOM 1306 O O . LYS A 1 157 ? -0.428 -5.520 20.246 1.00 94.88 157 LYS A O 1
ATOM 1311 N N . GLU A 1 158 ? -1.943 -7.104 20.720 1.00 94.94 158 GLU A N 1
ATOM 1312 C CA . GLU A 1 158 ? -0.975 -8.145 21.085 1.00 94.94 158 GLU A CA 1
ATOM 1313 C C . GLU A 1 158 ? -0.040 -8.489 19.923 1.00 94.94 158 GLU A C 1
ATOM 1315 O O . GLU A 1 158 ? 1.180 -8.439 20.088 1.00 94.94 158 GLU A O 1
ATOM 1320 N N . ILE A 1 159 ? -0.591 -8.747 18.732 1.00 95.00 159 ILE A N 1
ATOM 1321 C CA . ILE A 1 159 ? 0.194 -9.053 17.526 1.00 95.00 159 ILE A CA 1
ATOM 1322 C C . ILE A 1 159 ? 1.119 -7.883 17.168 1.00 95.00 159 ILE A C 1
ATOM 1324 O O . ILE A 1 159 ? 2.314 -8.068 16.922 1.00 95.00 159 ILE A O 1
ATOM 1328 N N . VAL A 1 160 ? 0.593 -6.657 17.165 1.00 92.12 160 VAL A N 1
ATOM 1329 C CA . VAL A 1 160 ? 1.371 -5.458 16.830 1.00 92.12 160 VAL A CA 1
ATOM 1330 C C . VAL A 1 160 ? 2.466 -5.219 17.877 1.00 92.12 160 VAL A C 1
ATOM 1332 O O . VAL A 1 160 ? 3.607 -4.947 17.507 1.00 92.12 160 VAL A O 1
ATOM 1335 N N . ARG A 1 161 ? 2.172 -5.379 19.174 1.00 91.31 161 ARG A N 1
ATOM 1336 C CA . ARG A 1 161 ? 3.162 -5.283 20.261 1.00 91.31 161 ARG A CA 1
ATOM 1337 C C . ARG A 1 161 ? 4.265 -6.318 20.109 1.00 91.31 161 ARG A C 1
ATOM 1339 O O . ARG A 1 161 ? 5.434 -5.948 20.140 1.00 91.31 161 ARG A O 1
ATOM 1346 N N . LYS A 1 162 ? 3.905 -7.581 19.893 1.00 91.50 162 LYS A N 1
ATOM 1347 C CA . LYS A 1 162 ? 4.849 -8.689 19.711 1.00 91.50 162 LYS A CA 1
ATOM 1348 C C . LYS A 1 162 ? 5.849 -8.425 18.584 1.00 91.50 162 LYS A C 1
ATOM 1350 O O . LYS A 1 162 ? 7.026 -8.727 18.743 1.00 91.50 162 LYS A O 1
ATOM 1355 N N . ASN A 1 163 ? 5.394 -7.853 17.469 1.00 87.31 163 ASN A N 1
ATOM 1356 C CA . ASN A 1 163 ? 6.243 -7.613 16.302 1.00 87.31 163 ASN A CA 1
ATOM 1357 C C . ASN A 1 163 ? 7.043 -6.300 16.390 1.00 87.31 163 ASN A C 1
ATOM 1359 O O . ASN A 1 163 ? 8.186 -6.265 15.944 1.00 87.31 163 ASN A O 1
ATOM 1363 N N . ILE A 1 164 ? 6.481 -5.236 16.979 1.00 86.38 164 ILE A N 1
ATOM 1364 C CA . ILE A 1 164 ? 7.119 -3.908 17.019 1.00 86.38 164 ILE A CA 1
ATOM 1365 C C . ILE A 1 164 ? 8.020 -3.720 18.246 1.00 86.38 164 ILE A C 1
ATOM 1367 O O . ILE A 1 164 ? 9.084 -3.125 18.124 1.00 86.38 164 ILE A O 1
ATOM 1371 N N . LEU A 1 165 ? 7.646 -4.208 19.434 1.00 86.94 165 LEU A N 1
ATOM 1372 C CA . LEU A 1 165 ? 8.442 -3.986 20.653 1.00 86.94 165 LEU A CA 1
ATOM 1373 C C . LEU A 1 165 ? 9.911 -4.429 20.532 1.00 86.94 165 LEU A C 1
ATOM 1375 O O . LEU A 1 165 ? 10.772 -3.691 21.015 1.00 86.94 165 LEU A O 1
ATOM 1379 N N . PRO A 1 166 ? 10.242 -5.565 19.883 1.00 85.62 166 PRO A N 1
ATOM 1380 C CA . PRO A 1 166 ? 11.633 -5.975 19.700 1.00 85.62 166 PRO A CA 1
ATOM 1381 C C . PRO A 1 166 ? 12.456 -5.031 18.814 1.00 85.62 166 PRO A C 1
ATOM 1383 O O . PRO A 1 166 ? 13.680 -5.084 18.859 1.00 85.62 166 PRO A O 1
ATOM 1386 N N . THR A 1 167 ? 11.811 -4.184 18.003 1.00 80.88 167 THR A N 1
ATOM 1387 C CA . THR A 1 167 ? 12.487 -3.263 17.076 1.00 80.88 167 THR A CA 1
ATOM 1388 C C . THR A 1 167 ? 12.692 -1.865 17.662 1.00 80.88 167 THR A C 1
ATOM 1390 O O . THR A 1 167 ? 13.210 -0.993 16.969 1.00 80.88 167 THR A O 1
ATOM 1393 N N . LEU A 1 168 ? 12.228 -1.612 18.890 1.00 83.88 168 LEU A N 1
ATOM 1394 C CA . LEU A 1 168 ? 12.281 -0.302 19.541 1.00 83.88 168 LEU A CA 1
ATOM 1395 C C . LEU A 1 168 ? 13.342 -0.269 20.647 1.00 83.88 168 LEU A C 1
ATOM 1397 O O . LEU A 1 168 ? 13.572 -1.266 21.328 1.00 83.88 168 LEU A O 1
ATOM 1401 N N . ASP A 1 169 ? 13.941 0.901 20.867 1.00 85.81 169 ASP A N 1
ATOM 1402 C CA . ASP A 1 169 ? 14.730 1.178 22.073 1.00 85.81 169 ASP A CA 1
ATOM 1403 C C . ASP A 1 169 ? 13.836 1.333 23.321 1.00 85.81 169 ASP A C 1
ATOM 1405 O O . ASP A 1 169 ? 12.616 1.480 23.221 1.00 85.81 169 ASP A O 1
ATOM 1409 N N . GLU A 1 170 ? 14.431 1.318 24.517 1.00 82.88 170 GLU A N 1
ATOM 1410 C CA . GLU A 1 170 ? 13.694 1.357 25.793 1.00 82.88 170 GLU A CA 1
ATOM 1411 C C . GLU A 1 170 ? 12.775 2.581 25.948 1.00 82.88 170 GLU A C 1
ATOM 1413 O O . GLU A 1 170 ? 11.646 2.469 26.438 1.00 82.88 170 GLU A O 1
ATOM 1418 N N . LYS A 1 171 ? 13.211 3.754 25.472 1.00 83.56 171 LYS A N 1
ATOM 1419 C CA . LYS A 1 171 ? 12.404 4.980 25.524 1.00 83.56 171 LYS A CA 1
ATOM 1420 C C . LYS A 1 171 ? 11.164 4.842 24.638 1.00 83.56 171 LYS A C 1
ATOM 1422 O O . LYS A 1 171 ? 10.047 5.136 25.071 1.00 83.56 171 LYS A O 1
ATOM 1427 N N . ASN A 1 172 ? 11.359 4.368 23.412 1.00 83.56 172 ASN A N 1
ATOM 1428 C CA . ASN A 1 172 ? 10.304 4.183 22.429 1.00 83.56 172 ASN A CA 1
ATOM 1429 C C . ASN A 1 172 ? 9.371 3.021 22.790 1.00 83.56 172 ASN A C 1
ATOM 1431 O O . ASN A 1 172 ? 8.176 3.115 22.517 1.00 83.56 172 ASN A O 1
ATOM 1435 N N . LYS A 1 173 ? 9.856 1.975 23.473 1.00 86.44 173 LYS A N 1
ATOM 1436 C CA . LYS A 1 173 ? 9.012 0.903 24.027 1.00 86.44 173 LYS A CA 1
ATOM 1437 C C . LYS A 1 173 ? 7.992 1.453 25.017 1.00 86.44 173 LYS A C 1
ATOM 1439 O O . LYS A 1 173 ? 6.803 1.175 24.868 1.00 86.44 173 LYS A O 1
ATOM 1444 N N . LYS A 1 174 ? 8.429 2.254 25.997 1.00 83.19 174 LYS A N 1
ATOM 1445 C CA . LYS A 1 174 ? 7.527 2.826 27.012 1.00 83.19 174 LYS A CA 1
ATOM 1446 C C . LYS A 1 174 ? 6.450 3.700 26.370 1.00 83.19 174 LYS A C 1
ATOM 1448 O O . LYS A 1 174 ? 5.271 3.532 26.675 1.00 83.19 174 LYS A O 1
ATOM 1453 N N . LEU A 1 175 ? 6.848 4.572 25.439 1.00 82.31 175 LEU A N 1
ATOM 1454 C CA . LEU A 1 175 ? 5.916 5.409 24.683 1.00 82.31 175 LEU A CA 1
ATOM 1455 C C . LEU A 1 175 ? 4.934 4.556 23.871 1.00 82.31 175 LEU A C 1
ATOM 1457 O O . LEU A 1 175 ? 3.729 4.787 23.901 1.00 82.31 175 LEU A O 1
ATOM 1461 N N . PHE A 1 176 ? 5.432 3.538 23.172 1.00 84.50 176 PHE A N 1
ATOM 1462 C CA . PHE A 1 176 ? 4.598 2.666 22.360 1.00 84.50 176 PHE A CA 1
ATOM 1463 C C . PHE A 1 176 ? 3.565 1.911 23.208 1.00 84.50 176 PHE A C 1
ATOM 1465 O O . PHE A 1 176 ? 2.385 1.920 22.864 1.00 84.50 176 PHE A O 1
ATOM 1472 N N . ILE A 1 177 ? 3.967 1.322 24.338 1.00 85.12 177 ILE A N 1
ATOM 1473 C CA . ILE A 1 177 ? 3.056 0.625 25.261 1.00 85.12 177 ILE A CA 1
ATOM 1474 C C . ILE A 1 177 ? 1.941 1.559 25.731 1.00 85.12 177 ILE A C 1
ATOM 1476 O O . ILE A 1 177 ? 0.772 1.166 25.715 1.00 85.12 177 ILE A O 1
ATOM 1480 N N . ASP A 1 178 ? 2.293 2.791 26.094 1.00 83.19 178 ASP A N 1
ATOM 1481 C CA . ASP A 1 178 ? 1.329 3.792 26.538 1.00 83.19 178 ASP A CA 1
ATOM 1482 C C . ASP A 1 178 ? 0.324 4.136 25.429 1.00 83.19 178 ASP A C 1
ATOM 1484 O O . ASP A 1 178 ? -0.884 4.024 25.628 1.00 83.19 178 ASP A O 1
ATOM 1488 N N . THR A 1 179 ? 0.807 4.375 24.202 1.00 82.00 179 THR A N 1
ATOM 1489 C CA . THR A 1 179 ? -0.064 4.659 23.045 1.00 82.00 179 THR A CA 1
ATOM 1490 C C . THR A 1 179 ? -0.988 3.508 22.650 1.00 82.00 179 THR A C 1
ATOM 1492 O O . THR A 1 179 ? -1.891 3.729 21.839 1.00 82.00 179 THR A O 1
ATOM 1495 N N . GLN A 1 180 ? -0.738 2.290 23.148 1.00 85.44 180 GLN A N 1
ATOM 1496 C CA . GLN A 1 180 ? -1.520 1.089 22.860 1.00 85.44 180 GLN A CA 1
ATOM 1497 C C . GLN A 1 180 ? -2.652 0.838 23.865 1.00 85.44 180 GLN A C 1
ATOM 1499 O O . GLN A 1 180 ? -3.489 -0.018 23.584 1.00 85.44 180 GLN A O 1
ATOM 1504 N N . LYS A 1 181 ? -2.697 1.529 25.014 1.00 83.12 181 LYS A N 1
ATOM 1505 C CA . LYS A 1 181 ? -3.765 1.347 26.018 1.00 83.12 181 LYS A CA 1
ATOM 1506 C C . LYS A 1 181 ? -5.139 1.607 25.395 1.00 83.12 181 LYS A C 1
ATOM 1508 O O . LYS A 1 181 ? -5.940 0.680 25.269 1.00 83.12 181 LYS A O 1
ATOM 1513 N N . ASP A 1 182 ? -5.298 2.794 24.822 1.00 81.12 182 ASP A N 1
ATOM 1514 C CA . ASP A 1 182 ? -6.550 3.266 24.213 1.00 81.12 182 ASP A CA 1
ATOM 1515 C C . ASP A 1 182 ? -6.527 3.180 22.677 1.00 81.12 182 ASP A C 1
ATOM 1517 O O . ASP A 1 182 ? -7.200 3.923 21.965 1.00 81.12 182 ASP A O 1
ATOM 1521 N N . TRP A 1 183 ? -5.682 2.306 22.120 1.00 91.62 183 TRP A N 1
ATOM 1522 C CA . TRP A 1 183 ? -5.544 2.184 20.670 1.00 91.62 183 TRP A CA 1
ATOM 1523 C C . TRP A 1 183 ? -6.664 1.345 20.061 1.00 91.62 183 TRP A C 1
ATOM 1525 O O . TRP A 1 183 ? -6.881 0.209 20.467 1.00 91.62 183 TRP A O 1
ATOM 1535 N N . PHE A 1 184 ? -7.290 1.854 19.007 1.00 95.38 184 PHE A N 1
ATOM 1536 C CA . PHE A 1 184 ? -8.123 1.063 18.106 1.00 95.38 184 PHE A CA 1
ATOM 1537 C C . PHE A 1 184 ? -7.477 0.965 16.718 1.00 95.38 184 PHE A C 1
ATOM 1539 O O . PHE A 1 184 ? -6.788 1.897 16.284 1.00 95.38 184 PHE A O 1
ATOM 1546 N N . PRO A 1 185 ? -7.727 -0.129 15.974 1.00 96.00 185 PRO A N 1
ATOM 1547 C CA . PRO A 1 185 ? -7.147 -0.363 14.654 1.00 96.00 185 PRO A CA 1
ATOM 1548 C C . PRO A 1 185 ? -7.810 0.457 13.537 1.00 96.00 185 PRO A C 1
ATOM 1550 O O . PRO A 1 185 ? -7.639 0.117 12.370 1.00 96.00 185 PRO A O 1
ATOM 1553 N N . ALA A 1 186 ? -8.555 1.519 13.856 1.00 97.19 186 ALA A N 1
ATOM 1554 C CA . ALA A 1 186 ? -9.275 2.341 12.889 1.00 97.19 186 ALA A CA 1
ATOM 1555 C C . ALA A 1 186 ? -9.233 3.837 13.242 1.00 97.19 186 ALA A C 1
ATOM 1557 O O . ALA A 1 186 ? -9.079 4.231 14.401 1.00 97.19 186 ALA A O 1
ATOM 1558 N N . MET A 1 187 ? -9.368 4.668 12.213 1.00 96.88 187 MET A N 1
ATOM 1559 C CA . MET A 1 187 ? -9.396 6.127 12.277 1.00 96.88 187 MET A CA 1
ATOM 1560 C C . MET A 1 187 ? -10.649 6.642 11.574 1.00 96.88 187 MET A C 1
ATOM 1562 O O . MET A 1 187 ? -11.078 6.049 10.589 1.00 96.88 187 MET A O 1
ATOM 1566 N N . VAL A 1 188 ? -11.207 7.750 12.052 1.00 97.81 188 VAL A N 1
ATOM 1567 C CA . VAL A 1 188 ? -12.414 8.376 11.502 1.00 97.81 188 VAL A CA 1
ATOM 1568 C C . VAL A 1 188 ? -12.054 9.574 10.630 1.00 97.81 188 VAL A C 1
ATOM 1570 O O . VAL A 1 188 ? -11.271 10.452 11.011 1.00 97.81 188 VAL A O 1
ATOM 1573 N N . ILE A 1 189 ? -12.673 9.645 9.459 1.00 97.88 189 ILE A N 1
ATOM 1574 C CA . ILE A 1 189 ? -12.670 10.836 8.620 1.00 97.88 189 ILE A CA 1
ATOM 1575 C C . ILE A 1 189 ? -13.754 11.767 9.171 1.00 97.88 189 ILE A C 1
ATOM 1577 O O . ILE A 1 189 ? -14.939 11.451 9.155 1.00 97.88 189 ILE A O 1
ATOM 1581 N N . CYS A 1 190 ? -13.346 12.912 9.716 1.00 97.25 190 CYS A N 1
ATOM 1582 C CA . CYS A 1 190 ? -14.275 13.832 10.366 1.00 97.25 190 CYS A CA 1
ATOM 1583 C C . CYS A 1 190 ? -15.230 14.455 9.340 1.00 97.25 190 CYS A C 1
ATOM 1585 O O . CYS A 1 190 ? -14.775 15.149 8.433 1.00 97.25 190 CYS A O 1
ATOM 1587 N N . GLU A 1 191 ? -16.541 14.284 9.517 1.00 95.12 191 GLU A N 1
ATOM 1588 C CA . GLU A 1 191 ? -17.556 14.823 8.596 1.00 95.12 191 GLU A CA 1
ATOM 1589 C C . GLU A 1 191 ? -17.561 16.361 8.535 1.00 95.12 191 GLU A C 1
ATOM 1591 O O . GLU A 1 191 ? -17.835 16.939 7.488 1.00 95.12 191 GLU A O 1
ATOM 1596 N N . LYS A 1 192 ? -17.162 17.038 9.623 1.00 95.94 192 LYS A N 1
ATOM 1597 C CA . LYS A 1 192 ? -17.141 18.507 9.698 1.00 95.94 192 LYS A CA 1
ATOM 1598 C C . LYS A 1 192 ? -15.981 19.144 8.928 1.00 95.94 192 LYS A C 1
ATOM 1600 O O . LYS A 1 192 ? -16.163 20.170 8.282 1.00 95.94 192 LYS A O 1
ATOM 1605 N N . CYS A 1 193 ? -14.768 18.590 9.024 1.00 95.94 193 CYS A N 1
ATOM 1606 C CA . CYS A 1 193 ? -13.570 19.200 8.417 1.00 95.94 193 CYS A CA 1
ATOM 1607 C C . CYS A 1 193 ? -12.915 18.356 7.309 1.00 95.94 193 CYS A C 1
ATOM 1609 O O . CYS A 1 193 ? -12.015 18.835 6.612 1.00 95.94 193 CYS A O 1
ATOM 1611 N N . GLY A 1 194 ? -13.333 17.101 7.139 1.00 96.31 194 GLY A N 1
ATOM 1612 C CA . GLY A 1 194 ? -12.782 16.141 6.181 1.00 96.31 194 GLY A CA 1
ATOM 1613 C C . GLY A 1 194 ? -11.381 15.621 6.519 1.00 96.31 194 GLY A C 1
ATOM 1614 O O . GLY A 1 194 ? -10.785 14.921 5.703 1.00 96.31 194 GLY A O 1
ATOM 1615 N N . LYS A 1 195 ? -10.814 15.975 7.682 1.00 97.38 195 LYS A N 1
ATOM 1616 C CA . LYS A 1 195 ? -9.489 15.506 8.119 1.00 97.38 195 LYS A CA 1
ATOM 1617 C C . LYS A 1 195 ? -9.604 14.181 8.864 1.00 97.38 195 LYS A C 1
ATOM 1619 O O . LYS A 1 195 ? -10.555 13.975 9.615 1.00 97.38 195 LYS A O 1
ATOM 1624 N N . MET A 1 196 ? -8.604 13.321 8.693 1.00 96.88 196 MET A N 1
ATOM 1625 C CA . MET A 1 196 ? -8.427 12.069 9.440 1.00 96.88 196 MET A CA 1
ATOM 1626 C C . MET A 1 196 ? -7.332 12.190 10.512 1.00 96.88 196 MET A C 1
ATOM 1628 O O . MET A 1 196 ? -7.261 11.375 11.427 1.00 96.88 196 MET A O 1
ATOM 1632 N N . GLN A 1 197 ? -6.467 13.201 10.415 1.00 95.75 197 GLN A N 1
ATOM 1633 C CA . GLN A 1 197 ? -5.37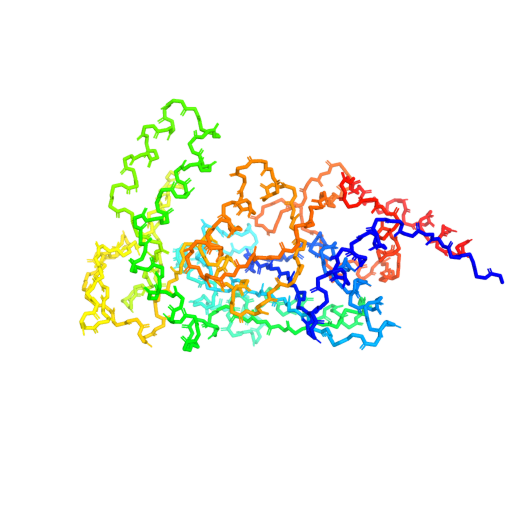3 13.431 11.357 1.00 95.75 197 GLN A CA 1
ATOM 1634 C C . GLN A 1 197 ? -4.976 14.911 11.391 1.00 95.75 197 GLN A C 1
ATOM 1636 O O . GLN A 1 197 ? -5.051 15.596 10.371 1.00 95.75 197 GLN A O 1
ATOM 1641 N N . LYS A 1 198 ? -4.519 15.391 12.548 1.00 95.75 198 LYS A N 1
ATOM 1642 C CA . LYS A 1 198 ? -3.817 16.671 12.696 1.00 95.75 198 LYS A CA 1
ATOM 1643 C C . LYS A 1 198 ? -2.311 16.434 12.585 1.00 95.75 198 LYS A C 1
ATOM 1645 O O . LYS A 1 198 ? -1.816 15.403 13.038 1.00 95.75 198 LYS A O 1
ATOM 1650 N N . ILE A 1 199 ? -1.604 17.374 11.969 1.00 93.75 199 ILE A N 1
ATOM 1651 C CA . ILE A 1 199 ? -0.142 17.423 11.945 1.00 93.75 199 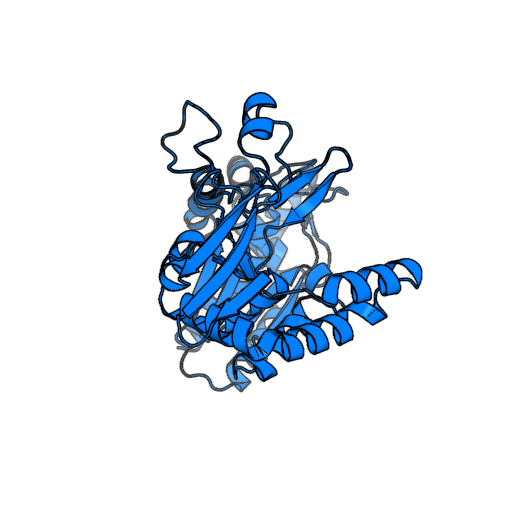ILE A CA 1
ATOM 1652 C C . ILE A 1 199 ? 0.239 18.695 12.706 1.00 93.75 199 ILE A C 1
ATOM 1654 O O . ILE A 1 199 ? -0.213 19.772 12.318 1.00 93.75 199 ILE A O 1
ATOM 1658 N N . ASP A 1 200 ? 0.990 18.564 13.797 1.00 88.62 200 ASP A N 1
ATOM 1659 C CA . ASP A 1 200 ? 1.471 19.712 14.581 1.00 88.62 200 ASP A CA 1
ATOM 1660 C C . ASP A 1 200 ? 2.763 20.299 13.994 1.00 88.62 200 ASP A C 1
ATOM 1662 O O . ASP A 1 200 ? 3.419 19.668 13.162 1.00 88.62 200 ASP A O 1
ATOM 1666 N N . ASP A 1 201 ? 3.177 21.465 14.493 1.00 83.50 201 ASP A N 1
ATOM 1667 C CA . ASP A 1 201 ? 4.376 22.190 14.040 1.00 83.50 201 ASP A CA 1
ATOM 1668 C C . ASP A 1 201 ? 5.665 21.355 14.147 1.00 83.50 201 ASP A C 1
ATOM 1670 O O . ASP A 1 201 ? 6.572 21.474 13.326 1.00 83.50 201 ASP A O 1
ATOM 1674 N N . ASN A 1 202 ? 5.708 20.417 15.099 1.00 86.00 202 ASN A N 1
ATOM 1675 C CA . ASN A 1 202 ? 6.816 19.474 15.278 1.00 86.00 202 ASN A CA 1
ATOM 1676 C C . ASN A 1 202 ? 6.723 18.234 14.360 1.00 86.00 202 ASN A C 1
ATOM 1678 O O . ASN A 1 202 ? 7.395 17.233 14.606 1.00 86.00 202 ASN A O 1
ATOM 1682 N N . ASN A 1 203 ? 5.867 18.253 13.332 1.00 83.94 203 ASN A N 1
ATOM 1683 C CA . ASN A 1 203 ? 5.536 17.121 12.452 1.00 83.94 203 ASN A CA 1
ATOM 1684 C C . ASN A 1 203 ? 4.959 15.886 13.175 1.00 83.94 203 ASN A C 1
ATOM 1686 O O . ASN A 1 203 ? 4.959 14.779 12.628 1.00 83.94 203 ASN A O 1
ATOM 1690 N N . SER A 1 204 ? 4.445 16.062 14.396 1.00 88.69 204 SER A N 1
ATOM 1691 C CA . SER A 1 204 ? 3.740 15.003 15.122 1.00 88.69 204 SER A CA 1
ATOM 1692 C C . SER A 1 204 ? 2.369 14.761 14.497 1.00 88.69 204 SER A C 1
ATOM 1694 O O . SER A 1 204 ? 1.664 15.712 14.159 1.00 88.69 204 SER A O 1
ATOM 1696 N N . ILE A 1 205 ? 1.984 13.493 14.342 1.00 91.62 205 ILE A N 1
ATOM 1697 C CA . ILE A 1 205 ? 0.701 13.103 13.749 1.00 91.62 205 ILE A CA 1
ATOM 1698 C C . ILE A 1 205 ? -0.253 12.683 14.863 1.00 91.62 205 ILE A C 1
ATOM 1700 O O . ILE A 1 205 ? -0.013 11.690 15.550 1.00 91.62 205 ILE A O 1
ATOM 1704 N N . GLN A 1 206 ? -1.379 13.384 14.970 1.00 93.44 206 GLN A N 1
ATOM 1705 C CA . GLN A 1 206 ? -2.482 13.047 15.865 1.00 93.44 206 GLN A CA 1
ATOM 1706 C C . GLN A 1 206 ? -3.687 12.547 15.052 1.00 93.44 206 GLN A C 1
ATOM 1708 O O . GLN A 1 206 ? -4.476 13.357 14.556 1.00 93.44 206 GLN A O 1
ATOM 1713 N N . PRO A 1 207 ? -3.843 11.228 14.853 1.00 93.81 207 PRO A N 1
ATOM 1714 C CA . PRO A 1 207 ? -4.971 10.678 14.109 1.00 93.81 207 PRO A CA 1
ATOM 1715 C C . PRO A 1 207 ? -6.279 10.761 14.904 1.00 93.81 207 PRO A C 1
ATOM 1717 O O . PRO A 1 207 ? -6.276 10.597 16.122 1.00 93.81 207 PRO A O 1
ATOM 1720 N N . ASN A 1 208 ? -7.402 10.930 14.206 1.00 95.62 208 ASN A N 1
ATOM 1721 C CA . ASN A 1 208 ? -8.752 10.785 14.754 1.00 95.62 208 ASN A CA 1
ATOM 1722 C C . ASN A 1 208 ? -9.028 9.297 15.029 1.00 95.62 208 ASN A C 1
ATOM 1724 O O . ASN A 1 208 ? -9.717 8.633 14.254 1.00 95.62 208 ASN A O 1
ATOM 1728 N N . ARG A 1 209 ? -8.421 8.725 16.068 1.00 94.69 209 ARG A N 1
ATOM 1729 C CA . ARG A 1 209 ? -8.622 7.310 16.406 1.00 94.69 209 ARG A CA 1
ATOM 1730 C C . ARG A 1 209 ? -10.060 7.071 16.848 1.00 94.69 209 ARG A C 1
ATOM 1732 O O . ARG A 1 209 ? -10.675 7.934 17.472 1.00 94.69 209 ARG A O 1
ATOM 1739 N N . VAL A 1 210 ? -10.561 5.879 16.543 1.00 96.88 210 VAL A N 1
ATOM 1740 C CA . VAL A 1 210 ? -11.755 5.355 17.208 1.00 96.88 210 VAL A CA 1
ATOM 1741 C C . VAL A 1 210 ? -11.490 5.285 18.714 1.00 96.88 210 VAL A C 1
ATOM 1743 O O . VAL A 1 210 ? -10.411 4.856 19.122 1.00 96.88 210 VAL A O 1
ATOM 1746 N N . LEU A 1 211 ? -12.458 5.733 19.513 1.00 95.69 211 LEU A N 1
ATOM 1747 C CA . LEU A 1 211 ? -12.386 5.737 20.978 1.00 95.69 211 LEU A CA 1
ATOM 1748 C C . LEU A 1 211 ? -13.158 4.564 21.591 1.00 95.69 211 LEU A C 1
ATOM 1750 O O . LEU A 1 211 ? -12.729 3.990 22.586 1.00 95.69 211 LEU A O 1
ATOM 1754 N N . SER A 1 212 ? -14.283 4.186 20.985 1.00 96.38 212 SER A N 1
ATOM 1755 C CA . SER A 1 212 ? -15.055 2.998 21.349 1.00 96.38 212 SER A CA 1
ATOM 1756 C C . SER A 1 212 ? -15.822 2.456 20.144 1.00 96.38 212 SER A C 1
ATOM 1758 O O . SER A 1 212 ? -16.053 3.179 19.173 1.00 96.38 212 SER A O 1
ATOM 1760 N N . TYR A 1 213 ? -16.220 1.184 20.211 1.00 97.00 213 TYR A N 1
ATOM 1761 C CA . TYR A 1 213 ? -17.079 0.527 19.225 1.00 97.00 213 TYR A CA 1
ATOM 1762 C C . TYR A 1 213 ? -18.287 -0.099 19.930 1.00 97.00 213 TYR A C 1
ATOM 1764 O O . TYR A 1 213 ? -18.118 -0.992 20.761 1.00 97.00 213 TYR A O 1
ATOM 1772 N N . ASP A 1 214 ? -19.492 0.365 19.597 1.00 97.38 214 ASP A N 1
ATOM 1773 C CA . ASP A 1 214 ? -20.755 -0.241 20.018 1.00 97.38 214 ASP A CA 1
ATOM 1774 C C . ASP A 1 214 ? -21.194 -1.256 18.956 1.00 97.38 214 ASP A C 1
ATOM 1776 O O . ASP A 1 214 ? -21.661 -0.904 17.870 1.00 97.38 214 ASP A O 1
ATOM 1780 N N . LYS A 1 215 ? -21.043 -2.541 19.280 1.00 95.38 215 LYS A N 1
ATOM 1781 C CA . LYS A 1 215 ? -21.399 -3.649 18.388 1.00 95.38 215 LYS A CA 1
ATOM 1782 C C . LYS A 1 215 ? -22.904 -3.741 18.121 1.00 95.38 215 LYS A C 1
ATOM 1784 O O . LYS A 1 215 ? -23.288 -4.194 17.048 1.00 95.38 215 LYS A O 1
ATOM 1789 N N . ASN A 1 216 ? -23.748 -3.337 19.071 1.00 95.56 216 ASN A N 1
ATOM 1790 C CA . ASN A 1 216 ? -25.200 -3.457 18.933 1.00 95.56 216 ASN A CA 1
ATOM 1791 C C . ASN A 1 216 ? -25.748 -2.405 17.968 1.00 95.56 216 ASN A C 1
ATOM 1793 O O . ASN A 1 216 ? -26.653 -2.692 17.189 1.00 95.56 216 ASN A O 1
ATOM 1797 N N . LYS A 1 217 ? -25.179 -1.196 18.004 1.00 96.75 217 LYS A N 1
ATOM 1798 C CA . LYS A 1 217 ? -25.536 -0.104 17.086 1.00 96.75 217 LYS A CA 1
ATOM 1799 C C . LYS A 1 217 ? -24.719 -0.096 15.796 1.00 96.75 217 LYS A C 1
ATOM 1801 O O . LYS A 1 217 ? -25.073 0.609 14.856 1.00 96.75 217 LYS A O 1
ATOM 1806 N N . ASP A 1 218 ? -23.624 -0.852 15.760 1.00 97.31 218 ASP A N 1
ATOM 1807 C CA . ASP A 1 218 ? -22.623 -0.829 14.694 1.00 97.31 218 ASP A CA 1
ATOM 1808 C C . ASP A 1 218 ? -22.034 0.581 14.457 1.00 97.31 218 ASP A C 1
ATOM 1810 O O . ASP A 1 218 ? -21.801 1.021 13.323 1.00 97.31 218 ASP A O 1
ATOM 1814 N N . THR A 1 219 ? -21.796 1.303 15.559 1.00 98.00 219 THR A N 1
ATOM 1815 C CA . THR A 1 219 ? -21.266 2.674 15.585 1.00 98.00 219 THR A CA 1
ATOM 1816 C C . THR A 1 219 ? -19.936 2.748 16.323 1.00 98.00 219 THR A C 1
ATOM 1818 O O . THR A 1 219 ? -19.669 1.991 17.255 1.00 98.00 219 THR A O 1
ATOM 1821 N N . VAL A 1 220 ? -19.078 3.685 15.917 1.00 97.69 220 VAL A N 1
ATOM 1822 C CA . VAL A 1 220 ? -17.857 4.031 16.656 1.00 97.69 220 VAL A CA 1
ATOM 1823 C C . VAL A 1 220 ? -17.934 5.456 17.178 1.00 97.69 220 VAL A C 1
ATOM 1825 O O . VAL A 1 220 ? -18.465 6.330 16.495 1.00 97.69 220 VAL A O 1
ATOM 1828 N N . SER A 1 221 ? -17.356 5.712 18.347 1.00 97.44 221 SER A N 1
ATOM 1829 C CA . SER A 1 221 ? -17.178 7.075 18.850 1.00 97.44 221 SER A CA 1
ATOM 1830 C C . SER A 1 221 ? -15.813 7.640 18.449 1.00 97.44 221 SER A C 1
ATOM 1832 O O . SER A 1 221 ? -14.827 6.906 18.303 1.00 97.44 221 SER A O 1
ATOM 1834 N N . PHE A 1 222 ? -15.744 8.957 18.255 1.00 97.19 222 PHE A N 1
ATOM 1835 C CA . PHE A 1 222 ? -14.498 9.651 17.937 1.00 97.19 222 PHE A CA 1
ATOM 1836 C C . PHE A 1 222 ? -14.470 11.079 18.484 1.00 97.19 222 PHE A C 1
ATOM 1838 O O . PHE A 1 222 ? -15.503 11.687 18.766 1.00 97.19 222 PHE A O 1
ATOM 1845 N N . SER A 1 223 ? -13.260 11.630 18.568 1.00 96.75 223 SER A N 1
ATOM 1846 C CA . SER A 1 223 ? -13.015 13.060 18.743 1.00 96.75 223 SER A CA 1
ATOM 1847 C C . SER A 1 223 ? -11.983 13.515 17.716 1.00 96.75 223 SER A C 1
ATOM 1849 O O . SER A 1 223 ? -10.914 12.918 17.572 1.00 96.75 223 SER A O 1
ATOM 1851 N N . CYS A 1 224 ? -12.326 14.538 16.940 1.00 97.19 224 CYS A N 1
ATOM 1852 C CA . CYS A 1 224 ? -11.476 15.044 15.881 1.00 97.19 224 CYS A CA 1
ATOM 1853 C C . CYS A 1 224 ? -10.362 15.909 16.464 1.00 97.19 224 CYS A C 1
ATOM 1855 O O . CYS A 1 224 ? -10.607 17.012 16.953 1.00 97.19 224 CYS A O 1
ATOM 1857 N N . THR A 1 225 ? -9.120 15.466 16.292 1.00 95.69 225 THR A N 1
ATOM 1858 C CA . THR A 1 225 ? -7.932 16.174 16.786 1.00 95.69 225 THR A CA 1
ATOM 1859 C C . THR A 1 225 ? -7.707 17.515 16.089 1.00 95.69 225 THR A C 1
ATOM 1861 O O . THR A 1 225 ? -6.996 18.367 16.608 1.00 95.69 225 THR A O 1
ATOM 1864 N N . SER A 1 226 ? -8.308 17.723 14.910 1.00 95.50 226 SER A N 1
ATOM 1865 C CA . SER A 1 226 ? -8.123 18.934 14.103 1.00 95.50 226 SER A CA 1
ATOM 1866 C C . SER A 1 226 ? -9.114 20.057 14.407 1.00 95.50 226 SER A C 1
ATOM 1868 O O . SER A 1 226 ? -8.726 21.218 14.352 1.00 95.50 226 SER A O 1
ATOM 1870 N N . CYS A 1 227 ? -10.390 19.743 14.654 1.00 96.06 227 CYS A N 1
ATOM 1871 C CA . CYS A 1 227 ? -11.445 20.757 14.804 1.00 96.06 227 CYS A CA 1
ATOM 1872 C C . CYS A 1 227 ? -12.332 20.566 16.045 1.00 96.06 227 CYS A C 1
ATOM 1874 O O . CYS A 1 227 ? -13.344 21.252 16.165 1.00 96.06 227 CYS A O 1
ATOM 1876 N N . GLY A 1 228 ? -12.017 19.598 16.911 1.00 96.31 228 GLY A N 1
ATOM 1877 C CA . GLY A 1 228 ? -12.753 19.323 18.150 1.00 96.31 228 GLY A CA 1
ATOM 1878 C C . GLY A 1 228 ? -14.127 18.669 17.974 1.00 96.31 228 GLY A C 1
ATOM 1879 O O . GLY A 1 228 ? -14.809 18.439 18.963 1.00 96.31 228 GLY A O 1
ATOM 1880 N N . ASN A 1 229 ? -14.553 18.361 16.743 1.00 97.25 229 ASN A N 1
ATOM 1881 C CA . ASN A 1 229 ? -15.832 17.686 16.505 1.00 97.25 229 ASN A CA 1
ATOM 1882 C C . ASN A 1 229 ? -15.804 16.272 17.089 1.00 97.25 229 ASN A C 1
ATOM 1884 O O . ASN A 1 229 ? -14.894 15.511 16.765 1.00 97.25 229 ASN A O 1
ATOM 1888 N N . SER A 1 230 ? -16.807 15.909 17.876 1.00 96.88 230 SER A N 1
ATOM 1889 C CA . SER A 1 230 ? -16.955 14.580 18.464 1.00 96.88 230 SER A CA 1
ATOM 1890 C C . SER A 1 230 ? -18.354 14.033 18.210 1.00 96.88 230 SER A C 1
ATOM 1892 O O . SER A 1 230 ? -19.282 14.782 17.905 1.00 96.88 230 SER A O 1
ATOM 1894 N N . GLY A 1 231 ? -18.496 12.716 18.300 1.00 95.12 231 GLY A N 1
ATOM 1895 C CA . GLY A 1 231 ? -19.779 12.051 18.115 1.00 95.12 231 GLY A CA 1
ATOM 1896 C C . GLY A 1 231 ? -19.629 10.568 17.820 1.00 95.12 231 GLY A C 1
ATOM 1897 O O . GLY A 1 231 ? -18.542 9.999 17.947 1.00 95.12 231 GLY A O 1
ATOM 1898 N N . GLU A 1 232 ? -20.736 9.962 17.403 1.00 96.56 232 GLU A N 1
ATOM 1899 C CA . GLU A 1 232 ? -20.793 8.582 16.932 1.00 96.56 232 GLU A CA 1
ATOM 1900 C C . GLU A 1 232 ? -20.984 8.535 15.416 1.00 96.56 232 GLU A C 1
ATOM 1902 O O . GLU A 1 232 ? -21.743 9.319 14.844 1.00 96.56 232 GLU A O 1
ATOM 1907 N N . ILE A 1 233 ? -20.314 7.590 14.758 1.00 96.06 233 ILE A N 1
ATOM 1908 C CA . ILE A 1 233 ? -20.446 7.362 13.324 1.00 96.06 233 ILE A CA 1
ATOM 1909 C C . ILE A 1 233 ? -20.729 5.883 13.023 1.00 96.06 233 ILE A C 1
ATOM 1911 O O . ILE A 1 233 ? -19.988 5.012 13.488 1.00 96.06 233 ILE A O 1
ATOM 1915 N N . PRO A 1 234 ? -21.782 5.566 12.244 1.00 96.69 234 PRO A N 1
ATOM 1916 C CA . PRO A 1 234 ? -22.035 4.202 11.790 1.00 96.69 234 PRO A CA 1
ATOM 1917 C C . PRO A 1 234 ? -20.938 3.711 10.850 1.00 96.69 234 PRO A C 1
ATOM 1919 O O . PRO A 1 234 ? -20.530 4.440 9.940 1.00 96.69 234 PRO A O 1
ATOM 1922 N N . ILE A 1 235 ? -20.532 2.446 10.981 1.00 95.81 235 ILE A N 1
ATOM 1923 C CA . ILE A 1 235 ? -19.522 1.847 10.089 1.00 95.81 235 ILE A CA 1
ATOM 1924 C C . ILE A 1 235 ? -19.982 1.877 8.624 1.00 95.81 235 ILE A C 1
ATOM 1926 O O . ILE A 1 235 ? -19.187 2.115 7.712 1.00 95.81 235 ILE A O 1
ATOM 1930 N N . ASN A 1 236 ? -21.288 1.729 8.388 1.00 93.69 236 ASN A N 1
ATOM 1931 C CA . ASN A 1 236 ? -21.870 1.749 7.048 1.00 93.69 236 ASN A CA 1
ATOM 1932 C C . ASN A 1 236 ? -21.702 3.074 6.292 1.00 93.69 236 ASN A C 1
ATOM 1934 O O . ASN A 1 236 ? -21.774 3.041 5.062 1.00 93.69 236 ASN A O 1
ATOM 1938 N N . LYS A 1 237 ? -21.415 4.198 6.970 1.00 91.69 237 LYS A N 1
ATOM 1939 C CA . LYS A 1 237 ? -21.109 5.468 6.286 1.00 91.69 237 LYS A CA 1
ATOM 1940 C C . LYS A 1 237 ? -19.805 5.412 5.474 1.00 91.69 237 LYS A C 1
ATOM 1942 O O . LYS A 1 237 ? -19.600 6.274 4.634 1.00 91.69 237 LYS A O 1
ATOM 1947 N N . GLY A 1 238 ? -18.919 4.437 5.717 1.00 85.00 238 GLY A N 1
ATOM 1948 C CA . GLY A 1 238 ? -17.660 4.306 4.965 1.00 85.00 238 GLY A CA 1
ATOM 1949 C C . GLY A 1 238 ? -16.631 5.404 5.268 1.00 85.00 238 GLY A C 1
ATOM 1950 O O . GLY A 1 238 ? -15.696 5.609 4.504 1.00 85.00 238 GLY A O 1
ATOM 1951 N N . GLU A 1 239 ? -16.792 6.113 6.386 1.00 94.25 239 GLU A N 1
ATOM 1952 C CA . GLU A 1 239 ? -15.926 7.221 6.823 1.00 94.25 239 GLU A CA 1
ATOM 1953 C C . GLU A 1 239 ? -14.906 6.776 7.886 1.00 94.25 239 GLU A C 1
ATOM 1955 O O . GLU A 1 239 ? -14.471 7.550 8.741 1.00 94.25 239 GLU A O 1
ATOM 1960 N N . LEU A 1 240 ? -14.525 5.500 7.845 1.00 96.12 240 LEU A N 1
ATOM 1961 C CA . LEU A 1 240 ? -13.465 4.933 8.666 1.00 96.12 240 LEU A CA 1
ATOM 1962 C C . LEU A 1 240 ? -12.345 4.418 7.773 1.00 96.12 240 LEU A C 1
ATOM 1964 O O . LEU A 1 240 ? -12.600 3.915 6.686 1.00 96.12 240 LEU A O 1
ATOM 1968 N N . LYS A 1 241 ? -11.114 4.456 8.278 1.00 97.56 241 LYS A N 1
ATOM 1969 C CA . LYS A 1 241 ? -9.962 3.792 7.673 1.00 97.56 241 LYS A CA 1
ATOM 1970 C C . LYS A 1 241 ? -9.268 2.899 8.685 1.00 97.56 241 LYS A C 1
ATOM 1972 O O . LYS A 1 241 ? -8.956 3.356 9.785 1.00 97.56 241 LYS A O 1
ATOM 1977 N N . LEU A 1 242 ? -8.955 1.660 8.316 1.00 98.19 242 LEU A N 1
ATOM 1978 C CA . LEU A 1 242 ? -8.089 0.821 9.137 1.00 98.19 242 LEU A CA 1
ATOM 1979 C C . LEU A 1 242 ? -6.684 1.431 9.222 1.00 98.19 242 LEU A C 1
ATOM 1981 O O . LEU A 1 242 ? -6.168 2.052 8.285 1.00 98.19 242 LEU A O 1
ATOM 1985 N N . ASN A 1 243 ? -6.029 1.230 10.363 1.00 96.00 243 ASN A N 1
ATOM 1986 C CA . ASN A 1 243 ? -4.598 1.460 10.473 1.00 96.00 243 ASN A CA 1
ATOM 1987 C C . ASN A 1 243 ? -3.886 0.645 9.388 1.00 96.00 243 ASN A C 1
ATOM 1989 O O . ASN A 1 243 ? -4.208 -0.522 9.205 1.00 96.00 243 ASN A O 1
ATOM 1993 N N . TRP A 1 244 ? -2.903 1.225 8.702 1.00 94.75 244 TRP A N 1
ATOM 1994 C CA . TRP A 1 244 ? -2.254 0.594 7.547 1.00 94.75 244 TRP A CA 1
ATOM 1995 C C . TRP A 1 244 ? -1.701 -0.823 7.819 1.00 94.75 244 TRP A C 1
ATOM 1997 O O . TRP A 1 244 ? -1.724 -1.664 6.925 1.00 94.75 244 TRP A O 1
ATOM 2007 N N . ARG A 1 245 ? -1.264 -1.127 9.057 1.00 94.94 245 ARG A N 1
ATOM 2008 C CA . ARG A 1 245 ? -0.801 -2.477 9.448 1.00 94.94 245 ARG A CA 1
ATOM 2009 C C . ARG A 1 245 ? -1.920 -3.521 9.509 1.00 94.94 245 ARG A C 1
ATOM 2011 O O . ARG A 1 245 ? -1.625 -4.708 9.500 1.00 94.94 245 ARG A O 1
ATOM 2018 N N . VAL A 1 246 ? -3.173 -3.082 9.582 1.00 98.00 246 VAL A N 1
ATOM 2019 C CA . VAL A 1 246 ? -4.392 -3.908 9.599 1.00 98.00 246 VAL A CA 1
ATOM 2020 C C . VAL A 1 246 ? -5.124 -3.822 8.253 1.00 98.00 246 VAL A C 1
ATOM 2022 O O . VAL A 1 246 ? -5.663 -4.811 7.773 1.00 98.00 246 VAL A O 1
ATOM 2025 N N . ASP A 1 247 ? -5.080 -2.658 7.607 1.00 98.25 247 ASP A N 1
ATOM 2026 C CA . ASP A 1 247 ? -5.607 -2.392 6.263 1.00 98.25 247 ASP A CA 1
ATOM 2027 C C . ASP A 1 247 ? -4.971 -3.308 5.210 1.00 98.25 247 ASP A C 1
ATOM 2029 O O . ASP A 1 247 ? -5.661 -3.948 4.421 1.00 98.25 247 ASP A O 1
ATOM 2033 N N . TRP A 1 248 ? -3.641 -3.429 5.230 1.00 98.12 248 TRP A N 1
ATOM 2034 C CA . TRP A 1 248 ? -2.912 -4.260 4.274 1.00 98.12 248 TRP A CA 1
ATOM 2035 C C . TRP A 1 248 ? -3.319 -5.747 4.339 1.00 98.12 248 TRP A C 1
ATOM 2037 O O . TRP A 1 248 ? -3.768 -6.275 3.318 1.00 98.12 248 TRP A O 1
ATOM 2047 N N . PRO A 1 249 ? -3.311 -6.415 5.512 1.00 98.56 249 PRO A N 1
ATOM 2048 C CA . PRO A 1 249 ? -3.811 -7.785 5.616 1.00 98.56 249 PRO A CA 1
ATOM 2049 C C . PRO A 1 249 ? -5.325 -7.925 5.401 1.00 98.56 249 PRO A C 1
ATOM 2051 O O . PRO A 1 249 ? -5.784 -8.990 4.979 1.00 98.56 249 PRO A O 1
ATOM 2054 N N . ALA A 1 250 ? -6.120 -6.875 5.640 1.00 98.62 250 ALA A N 1
ATOM 2055 C CA . ALA A 1 250 ? -7.539 -6.884 5.290 1.00 98.62 250 ALA A CA 1
ATOM 2056 C C . ALA A 1 250 ? -7.723 -6.985 3.769 1.00 98.62 250 ALA A C 1
ATOM 2058 O O . ALA A 1 250 ? -8.474 -7.849 3.310 1.00 98.62 250 ALA A O 1
ATOM 2059 N N . LYS A 1 251 ? -6.978 -6.183 2.989 1.00 98.62 251 LYS A N 1
ATOM 2060 C CA . LYS A 1 251 ? -6.944 -6.273 1.519 1.00 98.62 251 LYS A CA 1
ATOM 2061 C C . LYS A 1 251 ? -6.520 -7.673 1.063 1.00 98.62 251 LYS A C 1
ATOM 2063 O O . LYS A 1 251 ? -7.227 -8.282 0.263 1.00 98.62 251 LYS A O 1
ATOM 2068 N N . TRP A 1 252 ? -5.465 -8.246 1.648 1.00 98.62 252 TRP A N 1
ATOM 2069 C CA . TRP A 1 252 ? -5.047 -9.622 1.340 1.00 98.62 252 TRP A CA 1
ATOM 2070 C C . TRP A 1 252 ? -6.153 -10.652 1.549 1.00 98.62 252 TRP A C 1
ATOM 2072 O O . TRP A 1 252 ? -6.360 -11.525 0.708 1.00 98.62 252 TRP A O 1
ATOM 2082 N N . ALA A 1 253 ? -6.885 -10.546 2.656 1.00 98.56 253 ALA A N 1
ATOM 2083 C CA . ALA A 1 253 ? -7.953 -11.481 2.976 1.00 98.56 253 ALA A CA 1
ATOM 2084 C C . ALA A 1 253 ? -9.204 -11.302 2.098 1.00 98.56 253 ALA A C 1
ATOM 2086 O O . ALA A 1 253 ? -9.887 -12.295 1.834 1.00 98.56 253 ALA A O 1
ATOM 2087 N N . ILE A 1 254 ? -9.515 -10.070 1.671 1.00 98.44 254 ILE A N 1
ATOM 2088 C CA . ILE A 1 254 ? -10.643 -9.763 0.773 1.00 98.44 254 ILE A CA 1
ATOM 2089 C C . ILE A 1 254 ? -10.379 -10.328 -0.624 1.00 98.44 254 ILE A C 1
ATOM 2091 O O . ILE A 1 254 ? -11.235 -11.019 -1.169 1.00 98.44 254 ILE A O 1
ATOM 2095 N N . PHE A 1 255 ? -9.193 -10.069 -1.177 1.00 98.25 255 PHE A N 1
ATOM 2096 C CA . PHE A 1 255 ? -8.844 -10.433 -2.556 1.00 98.25 255 PHE A CA 1
ATOM 2097 C C . PHE A 1 255 ? -8.157 -11.798 -2.678 1.00 98.25 255 PHE A C 1
ATOM 2099 O O . PHE A 1 255 ? -7.786 -12.209 -3.775 1.00 98.25 255 PHE A O 1
ATOM 2106 N N . LYS A 1 256 ? -7.989 -12.507 -1.552 1.00 97.88 256 LYS A N 1
ATOM 2107 C CA . LYS A 1 256 ? -7.282 -13.795 -1.473 1.00 97.88 256 LYS A CA 1
ATOM 2108 C C . LYS A 1 256 ? -5.907 -13.720 -2.144 1.00 97.88 256 LYS A C 1
ATOM 2110 O O . LYS A 1 256 ? -5.523 -14.584 -2.930 1.00 97.88 256 LYS A O 1
ATOM 2115 N N . THR A 1 257 ? -5.162 -12.65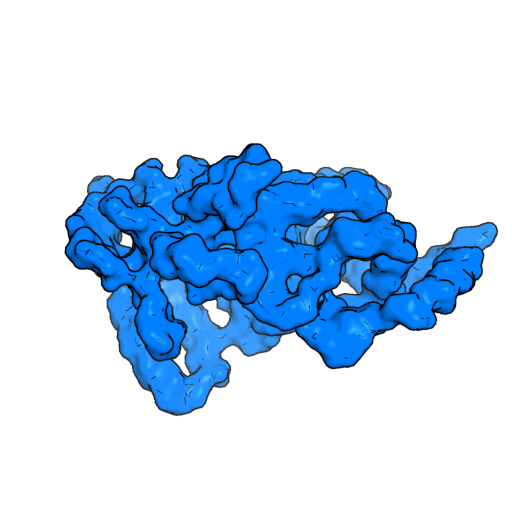7 -1.829 1.00 98.50 257 THR A N 1
ATOM 2116 C CA . THR A 1 257 ? -3.855 -12.372 -2.432 1.00 98.50 257 THR A CA 1
ATOM 2117 C C . THR A 1 257 ? -2.903 -13.540 -2.217 1.00 98.50 257 THR A C 1
ATOM 2119 O O . THR A 1 257 ? -2.523 -13.850 -1.089 1.00 98.50 257 THR A O 1
ATOM 2122 N N . THR A 1 258 ? -2.513 -14.189 -3.307 1.00 98.44 258 THR A N 1
ATOM 2123 C CA . THR A 1 258 ? -1.630 -15.354 -3.333 1.00 98.44 258 THR A CA 1
ATOM 2124 C C . THR A 1 258 ? -0.164 -14.957 -3.227 1.00 98.44 258 THR A C 1
ATOM 2126 O O . THR A 1 258 ? 0.602 -15.651 -2.562 1.00 98.44 258 THR A O 1
ATOM 2129 N N . CYS A 1 259 ? 0.240 -13.854 -3.858 1.00 98.19 259 CYS A N 1
ATOM 2130 C CA . CYS A 1 259 ? 1.605 -13.333 -3.825 1.00 98.19 259 CYS A CA 1
ATOM 2131 C C . CYS A 1 259 ? 1.582 -11.806 -3.936 1.00 98.19 259 CYS A C 1
ATOM 2133 O O . CYS A 1 259 ? 0.851 -11.259 -4.759 1.00 98.19 259 CYS A O 1
ATOM 2135 N N . GLU A 1 260 ? 2.398 -11.133 -3.129 1.00 97.81 260 GLU A N 1
ATOM 2136 C CA . GLU A 1 260 ? 2.578 -9.681 -3.192 1.00 97.81 260 GLU A CA 1
ATOM 2137 C C . GLU A 1 260 ? 4.056 -9.338 -2.963 1.00 97.81 260 GLU A C 1
ATOM 2139 O O . GLU A 1 260 ? 4.620 -9.650 -1.907 1.00 97.81 260 GLU A O 1
ATOM 2144 N N . PRO A 1 261 ? 4.727 -8.742 -3.960 1.00 96.12 261 PRO A N 1
ATOM 2145 C CA . PRO A 1 261 ? 6.013 -8.105 -3.766 1.00 96.12 261 PRO A CA 1
ATOM 2146 C C . PRO A 1 261 ? 5.909 -6.950 -2.773 1.00 96.12 261 PRO A C 1
ATOM 2148 O O . PRO A 1 261 ? 4.943 -6.199 -2.786 1.00 96.12 261 PRO A O 1
ATOM 2151 N N . ALA A 1 262 ? 6.933 -6.766 -1.948 1.00 94.75 262 ALA A N 1
ATOM 2152 C CA . ALA A 1 262 ? 7.067 -5.571 -1.128 1.00 94.75 262 ALA A CA 1
ATOM 2153 C C . ALA A 1 262 ? 8.534 -5.159 -1.004 1.00 94.75 262 ALA A C 1
ATOM 2155 O O . ALA A 1 262 ? 9.439 -6.001 -0.954 1.00 94.75 262 ALA A O 1
ATOM 2156 N N . GLY A 1 263 ? 8.771 -3.851 -0.906 1.00 92.94 263 GLY A N 1
ATOM 2157 C CA . GLY A 1 263 ? 10.105 -3.317 -0.650 1.00 92.94 263 GLY A CA 1
ATOM 2158 C C . GLY A 1 263 ? 10.710 -3.881 0.641 1.00 92.94 263 GLY A C 1
ATOM 2159 O O . GLY A 1 263 ? 9.992 -4.222 1.589 1.00 92.94 263 GLY A O 1
ATOM 2160 N N . LYS A 1 264 ? 12.045 -3.960 0.693 1.00 90.75 264 LYS A N 1
ATOM 2161 C CA . LYS A 1 264 ? 12.790 -4.546 1.821 1.00 90.75 264 LYS A CA 1
ATOM 2162 C C . LYS A 1 264 ? 12.376 -4.040 3.206 1.00 90.75 264 LYS A C 1
ATOM 2164 O O . LYS A 1 264 ? 12.310 -4.844 4.133 1.00 90.75 264 LYS A O 1
ATOM 2169 N N . ASP A 1 265 ? 12.019 -2.763 3.336 1.00 88.62 265 ASP A N 1
ATOM 2170 C CA . ASP A 1 265 ? 11.621 -2.142 4.608 1.00 88.62 265 ASP A CA 1
ATOM 2171 C C . ASP A 1 265 ? 10.412 -2.821 5.251 1.00 88.62 265 ASP A C 1
ATOM 2173 O O . ASP A 1 265 ? 10.303 -2.899 6.473 1.00 88.62 265 ASP A O 1
ATOM 2177 N N . HIS A 1 266 ? 9.494 -3.337 4.434 1.00 91.69 266 HIS A N 1
ATOM 2178 C CA . HIS A 1 266 ? 8.320 -4.051 4.925 1.00 91.69 266 HIS A CA 1
ATOM 2179 C C . HIS A 1 266 ? 8.640 -5.500 5.293 1.00 91.69 266 HIS A C 1
ATOM 2181 O O . HIS A 1 266 ? 7.926 -6.099 6.098 1.00 91.69 266 HIS A O 1
ATOM 2187 N N . SER A 1 267 ? 9.709 -6.048 4.716 1.00 89.62 267 SER A N 1
ATOM 2188 C CA . SER A 1 267 ? 10.052 -7.468 4.738 1.00 89.62 267 SER A CA 1
ATOM 2189 C C . SER A 1 267 ? 11.112 -7.851 5.773 1.00 89.62 267 SER A C 1
ATOM 2191 O O . SER A 1 267 ? 11.407 -9.043 5.899 1.00 89.62 267 SER A O 1
ATOM 2193 N N . VAL A 1 268 ? 11.660 -6.894 6.529 1.00 89.25 268 VAL A N 1
ATOM 2194 C CA . VAL A 1 268 ? 12.545 -7.173 7.675 1.00 89.25 268 VAL A CA 1
ATOM 2195 C C . VAL A 1 268 ? 11.840 -8.034 8.731 1.00 89.25 268 VAL A C 1
ATOM 2197 O O . VAL A 1 268 ? 10.611 -8.065 8.795 1.00 89.25 268 VAL A O 1
ATOM 2200 N N . LYS A 1 269 ? 12.609 -8.738 9.568 1.00 85.31 269 LYS A N 1
ATOM 2201 C CA . LYS A 1 269 ? 12.061 -9.563 10.657 1.00 85.31 269 LYS A CA 1
ATOM 2202 C C . LYS A 1 269 ? 11.284 -8.686 11.645 1.00 85.31 269 LYS A C 1
ATOM 2204 O O . LYS A 1 269 ? 11.828 -7.699 12.131 1.00 85.31 269 LYS A O 1
ATOM 2209 N N . GLY A 1 270 ? 10.029 -9.039 11.927 1.00 82.25 270 GLY A N 1
ATOM 2210 C CA . GLY A 1 270 ? 9.123 -8.203 12.738 1.00 82.25 270 GLY A CA 1
ATOM 2211 C C . GLY A 1 270 ? 8.591 -6.972 11.987 1.00 82.25 270 GLY A C 1
ATOM 2212 O O . GLY A 1 270 ? 7.902 -6.122 12.553 1.00 82.25 270 GLY A O 1
ATOM 2213 N N . GLY A 1 271 ? 8.892 -6.872 10.691 1.00 89.56 271 GLY A N 1
ATOM 2214 C CA . GLY A 1 271 ? 8.395 -5.836 9.803 1.00 89.56 271 GLY A CA 1
ATOM 2215 C C . GLY A 1 271 ? 6.890 -5.935 9.565 1.00 89.56 271 GLY A C 1
ATOM 2216 O O . GLY A 1 271 ? 6.163 -6.768 10.116 1.00 89.56 271 GLY A O 1
ATOM 2217 N N . SER A 1 272 ? 6.395 -5.044 8.714 1.00 93.12 272 SER A N 1
ATOM 2218 C CA . SER A 1 272 ? 4.971 -4.964 8.378 1.00 93.12 272 SER A CA 1
ATOM 2219 C C . SER A 1 272 ? 4.429 -6.224 7.729 1.00 93.12 272 SER A C 1
ATOM 2221 O O . SER A 1 272 ? 3.280 -6.569 7.979 1.00 93.12 272 SER A O 1
ATOM 2223 N N . TYR A 1 273 ? 5.246 -6.912 6.930 1.00 95.38 273 TYR A N 1
ATOM 2224 C CA . TYR A 1 273 ? 4.833 -8.136 6.259 1.00 95.38 273 TYR A CA 1
ATOM 2225 C C . TYR A 1 273 ? 4.560 -9.250 7.279 1.00 95.38 273 TYR A C 1
ATOM 2227 O O . TYR A 1 273 ? 3.504 -9.871 7.240 1.00 95.38 273 TYR A O 1
ATOM 2235 N N . ASP A 1 274 ? 5.468 -9.452 8.239 1.00 94.00 274 ASP A N 1
ATOM 2236 C CA . ASP A 1 274 ? 5.331 -10.486 9.274 1.00 94.00 274 ASP A CA 1
ATOM 2237 C C . ASP A 1 274 ? 4.121 -10.197 10.178 1.00 94.00 274 ASP A C 1
ATOM 2239 O O . ASP A 1 274 ? 3.294 -11.078 10.414 1.00 94.00 274 ASP A O 1
ATOM 2243 N N . THR A 1 275 ? 3.958 -8.929 10.585 1.00 95.50 275 THR A N 1
ATOM 2244 C CA . THR A 1 275 ? 2.774 -8.475 11.338 1.00 95.50 275 THR A CA 1
ATOM 2245 C C . THR A 1 275 ? 1.488 -8.747 10.548 1.00 95.50 275 THR A C 1
ATOM 2247 O O . THR A 1 275 ? 0.504 -9.237 11.098 1.00 95.50 275 THR A O 1
ATOM 2250 N N . GLY A 1 276 ? 1.489 -8.434 9.248 1.00 97.31 276 GLY A N 1
ATOM 2251 C CA . GLY A 1 276 ? 0.337 -8.613 8.372 1.00 97.31 276 GLY A CA 1
ATOM 2252 C C . GLY A 1 276 ? -0.055 -10.081 8.205 1.00 97.31 276 GLY A C 1
ATOM 2253 O O . GLY A 1 27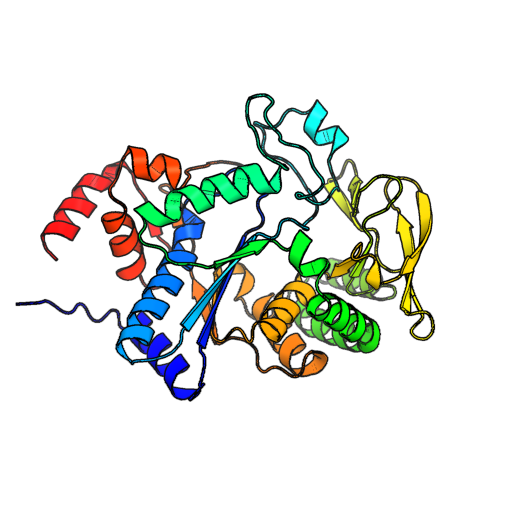6 ? -1.235 -10.403 8.299 1.00 97.31 276 GLY A O 1
ATOM 2254 N N . LEU A 1 277 ? 0.912 -10.986 8.023 1.00 97.31 277 LEU A N 1
ATOM 2255 C CA . LEU A 1 277 ? 0.647 -12.427 7.916 1.00 97.31 277 LEU A CA 1
ATOM 2256 C C . LEU A 1 277 ? 0.023 -12.990 9.200 1.00 97.31 277 LEU A C 1
ATOM 2258 O O . LEU A 1 277 ? -0.936 -13.759 9.138 1.00 97.31 277 LEU A O 1
ATOM 2262 N N . GLU A 1 278 ? 0.518 -12.569 10.366 1.00 97.31 278 GLU A N 1
ATOM 2263 C CA . GLU A 1 278 ? -0.045 -12.982 11.655 1.00 97.31 278 GLU A CA 1
ATOM 2264 C C . GLU A 1 278 ? -1.479 -12.459 11.845 1.00 97.31 278 GLU A C 1
ATOM 2266 O O . GLU A 1 278 ? -2.351 -13.210 12.291 1.00 97.31 278 GLU A O 1
ATOM 2271 N N . ILE A 1 279 ? -1.758 -11.214 11.434 1.00 98.25 279 ILE A N 1
ATOM 2272 C CA . ILE A 1 279 ? -3.118 -10.651 11.419 1.00 98.25 279 ILE A CA 1
ATOM 2273 C C . ILE A 1 279 ? -4.021 -11.417 10.445 1.00 98.25 279 ILE A C 1
ATOM 2275 O O . ILE A 1 279 ? -5.133 -11.782 10.823 1.00 98.25 279 ILE A O 1
ATOM 2279 N N . CYS A 1 280 ? -3.573 -11.702 9.218 1.00 98.12 280 CYS A N 1
ATOM 2280 C CA . CYS A 1 280 ? -4.350 -12.488 8.258 1.00 98.12 280 CYS A CA 1
ATOM 2281 C C . CYS A 1 280 ? -4.798 -13.817 8.869 1.00 98.12 280 CYS A C 1
ATOM 2283 O O . CYS A 1 280 ? -5.991 -14.129 8.836 1.00 98.12 280 CYS A O 1
ATOM 2285 N N . LYS A 1 281 ? -3.864 -14.553 9.478 1.00 97.69 281 LYS A N 1
ATOM 2286 C CA . LYS A 1 281 ? -4.137 -15.881 10.028 1.00 97.69 281 LYS A CA 1
ATOM 2287 C C . LYS A 1 281 ? -5.051 -15.817 11.246 1.00 97.69 281 LYS A C 1
ATOM 2289 O O . LYS A 1 281 ? -6.041 -16.536 11.315 1.00 97.69 281 LYS A O 1
ATOM 2294 N N . THR A 1 282 ? -4.735 -14.932 12.188 1.00 98.00 282 THR A N 1
ATOM 2295 C CA . THR A 1 282 ? -5.380 -14.896 13.510 1.00 98.00 282 THR A CA 1
ATOM 2296 C C . THR A 1 282 ? -6.717 -14.162 13.495 1.00 98.00 282 THR A C 1
ATOM 2298 O O . THR A 1 282 ? -7.632 -14.527 14.227 1.00 98.00 282 THR A O 1
ATOM 2301 N N . ILE A 1 283 ? -6.832 -13.110 12.681 1.00 98.50 283 ILE A N 1
ATOM 2302 C CA . ILE A 1 283 ? -7.976 -12.189 12.691 1.00 98.50 283 ILE A CA 1
ATOM 2303 C C . ILE A 1 283 ? -8.882 -12.414 11.485 1.00 98.50 283 ILE A C 1
ATOM 2305 O O . ILE A 1 283 ? -10.103 -12.386 11.614 1.00 98.50 283 ILE A O 1
ATOM 2309 N N . PHE A 1 284 ? -8.305 -12.638 10.302 1.00 98.31 284 PHE A N 1
ATOM 2310 C CA . PHE A 1 284 ? -9.071 -12.720 9.056 1.00 98.31 284 PHE A CA 1
ATOM 2311 C C . PHE A 1 284 ? -9.257 -14.133 8.508 1.00 98.31 284 PHE A C 1
ATOM 2313 O O . PHE A 1 284 ? -9.859 -14.264 7.437 1.00 98.31 284 PHE A O 1
ATOM 2320 N N . ASN A 1 285 ? -8.786 -15.152 9.235 1.00 97.56 285 ASN A N 1
ATOM 2321 C CA . ASN A 1 285 ? -8.833 -16.559 8.845 1.00 97.56 285 ASN A CA 1
ATOM 2322 C C . ASN A 1 285 ? -8.319 -16.781 7.409 1.00 97.56 285 ASN A C 1
ATOM 2324 O O . ASN A 1 285 ? -8.999 -17.341 6.546 1.00 97.56 285 ASN A O 1
ATOM 2328 N N . TYR A 1 286 ? -7.138 -16.235 7.125 1.00 97.81 286 TYR A N 1
ATOM 2329 C CA . TYR A 1 286 ? -6.469 -16.335 5.835 1.00 97.81 286 TYR A CA 1
ATOM 2330 C C . TYR A 1 286 ? -4.967 -16.534 6.042 1.00 97.81 286 TYR A C 1
ATOM 2332 O O . TYR A 1 286 ? -4.372 -15.833 6.847 1.00 97.81 286 TYR A O 1
ATOM 2340 N N . ASP A 1 287 ? -4.320 -17.437 5.306 1.00 95.44 287 ASP A N 1
ATOM 2341 C CA . ASP A 1 287 ? -2.880 -17.694 5.499 1.00 95.44 287 ASP A CA 1
ATOM 2342 C C . ASP A 1 287 ? -1.979 -16.527 5.068 1.00 95.44 287 ASP A C 1
ATOM 2344 O O . ASP A 1 287 ? -0.824 -16.438 5.484 1.00 95.44 287 ASP A O 1
ATOM 2348 N N . GLY A 1 288 ? -2.507 -15.627 4.238 1.00 96.44 288 GLY A N 1
ATOM 2349 C CA . GLY A 1 288 ? -1.754 -14.517 3.675 1.00 96.44 288 GLY A CA 1
ATOM 2350 C C . GLY A 1 288 ? -0.964 -14.886 2.410 1.00 96.44 288 GLY A C 1
ATOM 2351 O O . GLY A 1 288 ? -0.875 -16.057 2.018 1.00 96.44 288 GLY A O 1
ATOM 2352 N N . PRO A 1 289 ? -0.405 -13.871 1.733 1.00 97.62 289 PRO A N 1
ATOM 2353 C CA . PRO A 1 289 ? 0.337 -14.052 0.494 1.00 97.62 289 PRO A CA 1
ATOM 2354 C C . PRO A 1 289 ? 1.720 -14.670 0.703 1.00 97.62 289 PRO A C 1
ATOM 2356 O O . PRO A 1 289 ? 2.371 -14.522 1.739 1.00 97.62 289 PRO A O 1
ATOM 2359 N N . ILE A 1 290 ? 2.237 -15.279 -0.359 1.00 96.88 290 ILE A N 1
ATOM 2360 C CA . ILE A 1 290 ? 3.656 -15.579 -0.507 1.00 96.88 290 ILE A CA 1
ATOM 2361 C C . ILE A 1 290 ? 4.434 -14.263 -0.469 1.00 96.88 290 ILE A C 1
ATOM 2363 O O . ILE A 1 290 ? 4.275 -13.406 -1.334 1.00 96.88 290 ILE A O 1
ATOM 2367 N N . LYS A 1 291 ? 5.300 -14.144 0.540 1.00 93.88 291 LYS A N 1
ATOM 2368 C CA . LYS A 1 291 ? 6.240 -13.035 0.710 1.00 93.88 291 LYS A CA 1
ATOM 2369 C C . LYS A 1 291 ? 7.295 -13.030 -0.395 1.00 93.88 291 LYS A C 1
ATOM 2371 O O . LYS A 1 291 ? 8.049 -14.001 -0.521 1.00 93.88 291 LYS A O 1
ATOM 2376 N N . LEU A 1 292 ? 7.380 -11.921 -1.132 1.00 94.38 292 LEU A N 1
ATOM 2377 C CA . LEU A 1 292 ? 8.437 -11.633 -2.101 1.00 94.38 292 LEU A CA 1
ATOM 2378 C C . LEU A 1 292 ? 9.051 -10.267 -1.770 1.00 94.38 292 LEU A C 1
ATOM 2380 O O . LEU A 1 292 ? 8.454 -9.224 -1.999 1.00 94.38 292 LEU A O 1
ATOM 2384 N N . SER A 1 293 ? 10.256 -10.264 -1.206 1.00 94.50 293 SER A N 1
ATOM 2385 C CA . SER A 1 293 ? 10.965 -9.015 -0.911 1.00 94.50 293 SER A CA 1
ATOM 2386 C C . SER A 1 293 ? 11.777 -8.564 -2.118 1.00 94.50 293 SER A C 1
ATOM 2388 O O . SER A 1 293 ? 12.455 -9.387 -2.737 1.00 94.50 293 SER A O 1
ATOM 2390 N N . TYR A 1 294 ? 11.789 -7.261 -2.392 1.00 94.00 294 TYR A N 1
ATOM 2391 C CA . TYR A 1 294 ? 12.671 -6.673 -3.397 1.00 94.00 294 TYR A CA 1
ATOM 2392 C C . TYR A 1 294 ? 13.434 -5.449 -2.870 1.00 94.00 294 TYR A C 1
ATOM 2394 O O . TYR A 1 294 ? 13.004 -4.758 -1.944 1.00 94.00 294 TYR A O 1
ATOM 2402 N N . GLU A 1 295 ? 14.594 -5.198 -3.463 1.00 94.12 295 GLU A N 1
ATOM 2403 C CA . GLU A 1 295 ? 15.452 -4.053 -3.194 1.00 94.12 295 GLU A CA 1
ATOM 2404 C C . GLU A 1 295 ? 15.108 -2.853 -4.072 1.00 94.12 295 GLU A C 1
ATOM 2406 O O . GLU A 1 295 ? 14.452 -2.963 -5.106 1.00 94.12 295 GLU A O 1
ATOM 2411 N N . TRP A 1 296 ? 15.562 -1.667 -3.693 1.00 89.62 296 TRP A N 1
ATOM 2412 C CA . TRP A 1 296 ? 15.166 -0.462 -4.419 1.00 89.62 296 TRP A CA 1
ATOM 2413 C C . TRP A 1 296 ? 15.844 -0.303 -5.777 1.00 89.62 296 TRP A C 1
ATOM 2415 O O . TRP A 1 296 ? 16.960 -0.778 -6.007 1.00 89.62 296 TRP A O 1
ATOM 2425 N N . LEU A 1 297 ? 15.145 0.428 -6.643 1.00 92.44 297 LEU A N 1
ATOM 2426 C CA . LEU A 1 297 ? 15.717 1.104 -7.795 1.00 92.44 297 LEU A CA 1
ATOM 2427 C C . LEU A 1 297 ? 16.186 2.502 -7.370 1.00 92.44 297 LEU A C 1
ATOM 2429 O O . LEU A 1 297 ? 15.402 3.272 -6.812 1.00 92.44 297 LEU A O 1
ATOM 2433 N N . ARG A 1 298 ? 17.441 2.821 -7.666 1.00 91.88 298 ARG A N 1
ATOM 2434 C CA . ARG A 1 298 ? 18.080 4.125 -7.471 1.00 91.88 298 ARG A CA 1
ATOM 2435 C C . ARG A 1 298 ? 18.286 4.817 -8.810 1.00 91.88 298 ARG A C 1
ATOM 2437 O O . ARG A 1 298 ? 18.366 4.143 -9.835 1.00 91.88 298 ARG A O 1
ATOM 2444 N N . LEU A 1 299 ? 18.385 6.143 -8.781 1.00 90.00 299 LEU A N 1
ATOM 2445 C CA . LEU A 1 299 ? 18.875 6.931 -9.911 1.00 90.00 299 LEU A CA 1
ATOM 2446 C C . LEU A 1 299 ? 20.327 7.317 -9.609 1.00 90.00 299 LEU A C 1
ATOM 2448 O O . LEU A 1 299 ? 20.582 8.074 -8.670 1.00 90.00 299 LEU A O 1
ATOM 2452 N N . GLY A 1 300 ? 21.273 6.724 -10.336 1.00 88.94 300 GLY A N 1
ATOM 2453 C CA . GLY A 1 300 ? 22.683 6.706 -9.949 1.00 88.94 300 GLY A CA 1
ATOM 2454 C C . GLY A 1 300 ? 22.852 6.135 -8.538 1.00 88.94 300 GLY A C 1
ATOM 2455 O O . GLY A 1 300 ? 22.438 5.008 -8.252 1.00 88.94 300 GLY A O 1
ATOM 2456 N N . ASP A 1 301 ? 23.411 6.943 -7.639 1.00 86.56 301 ASP A N 1
ATOM 2457 C CA . ASP A 1 301 ? 23.642 6.580 -6.234 1.00 86.56 301 ASP A CA 1
ATOM 2458 C C . ASP A 1 301 ? 22.559 7.102 -5.276 1.00 86.56 301 ASP A C 1
ATOM 2460 O O . ASP A 1 301 ? 22.662 6.928 -4.062 1.00 86.56 301 ASP A O 1
ATOM 2464 N N . GLN A 1 302 ? 21.501 7.731 -5.802 1.00 86.00 302 GLN A N 1
ATOM 2465 C CA . GLN A 1 302 ? 20.481 8.396 -4.995 1.00 86.00 302 GLN A CA 1
ATOM 2466 C C . GLN A 1 302 ? 19.177 7.595 -4.898 1.00 86.00 302 GLN A C 1
ATOM 2468 O O . GLN A 1 302 ? 18.642 7.086 -5.889 1.00 86.00 302 GLN A O 1
ATOM 2473 N N . ASP A 1 303 ? 18.624 7.537 -3.683 1.00 84.94 303 ASP A N 1
ATOM 2474 C CA . ASP A 1 303 ? 17.299 6.973 -3.430 1.00 84.94 303 ASP A CA 1
ATOM 2475 C C . ASP A 1 303 ? 16.198 7.943 -3.893 1.00 84.94 303 ASP A C 1
ATOM 2477 O O . ASP A 1 303 ? 16.172 9.117 -3.514 1.00 84.94 303 ASP A O 1
ATOM 2481 N N . MET A 1 304 ? 15.235 7.433 -4.660 1.00 86.50 304 MET A N 1
ATOM 2482 C CA . MET A 1 304 ? 14.057 8.192 -5.089 1.00 86.50 304 MET A CA 1
ATOM 2483 C C . MET A 1 304 ? 12.939 8.113 -4.045 1.00 86.50 304 MET A C 1
ATOM 2485 O O . MET A 1 304 ? 12.702 7.055 -3.459 1.00 86.50 304 MET A O 1
ATOM 2489 N N . LYS A 1 305 ? 12.204 9.213 -3.830 1.00 80.25 305 LYS A N 1
ATOM 2490 C CA . LYS A 1 305 ? 11.028 9.231 -2.941 1.00 80.25 305 LYS A CA 1
ATOM 2491 C C . LYS A 1 305 ? 9.925 10.116 -3.526 1.00 80.25 305 LYS A C 1
ATOM 2493 O O . LYS A 1 305 ? 10.159 11.266 -3.872 1.00 80.25 305 LYS A O 1
ATOM 2498 N N . THR A 1 306 ? 8.692 9.604 -3.541 1.00 74.31 306 THR A N 1
ATOM 2499 C CA . THR A 1 306 ? 7.497 10.269 -4.113 1.00 74.31 306 THR A CA 1
ATOM 2500 C C . THR A 1 306 ? 7.246 11.682 -3.570 1.00 74.31 306 THR A C 1
ATOM 2502 O O . THR A 1 306 ? 6.835 12.569 -4.306 1.00 74.31 306 THR A O 1
ATOM 2505 N N . SER A 1 307 ? 7.484 11.903 -2.276 1.00 63.94 307 SER A N 1
ATOM 2506 C CA . SER A 1 307 ? 7.090 13.141 -1.593 1.00 63.94 307 SER A CA 1
ATOM 2507 C C . SER A 1 307 ? 8.261 14.049 -1.189 1.00 63.94 307 SER A C 1
ATOM 2509 O O . SER A 1 307 ? 8.035 15.011 -0.464 1.00 63.94 307 SER A O 1
ATOM 2511 N N . LYS A 1 308 ? 9.515 13.691 -1.510 1.00 63.72 308 LYS A N 1
ATOM 2512 C CA . LYS A 1 308 ? 10.719 14.487 -1.186 1.00 63.72 308 LYS A CA 1
ATOM 2513 C C . LYS A 1 308 ? 11.908 14.045 -2.045 1.00 63.72 308 LYS A C 1
ATOM 2515 O O . LYS A 1 308 ? 12.242 12.871 -2.019 1.00 63.72 308 LYS A O 1
ATOM 2520 N N . GLY A 1 309 ? 12.631 14.969 -2.666 1.00 68.19 309 GLY A N 1
ATOM 2521 C CA . GLY A 1 309 ? 13.878 14.657 -3.377 1.00 68.19 309 GLY A CA 1
ATOM 2522 C C . GLY A 1 309 ? 13.670 14.356 -4.861 1.00 68.19 309 GLY A C 1
ATOM 2523 O O . GLY A 1 309 ? 12.795 14.946 -5.487 1.00 68.19 309 GLY A O 1
ATOM 2524 N N . ILE A 1 310 ? 14.499 13.473 -5.427 1.00 73.62 310 ILE A N 1
ATOM 2525 C CA . ILE A 1 310 ? 14.532 13.210 -6.872 1.00 73.62 310 ILE A CA 1
ATOM 2526 C C . ILE A 1 310 ? 13.293 12.437 -7.327 1.00 73.62 310 ILE A C 1
ATOM 2528 O O . ILE A 1 310 ? 12.989 11.351 -6.822 1.00 73.62 310 ILE A O 1
ATOM 2532 N N . ILE A 1 311 ? 12.625 12.988 -8.342 1.00 82.94 311 ILE A N 1
ATOM 2533 C CA . ILE A 1 311 ? 11.438 12.414 -8.973 1.00 82.94 311 ILE A CA 1
ATOM 2534 C C . ILE A 1 311 ? 11.748 12.131 -10.443 1.00 82.94 311 ILE A C 1
ATOM 2536 O O . ILE A 1 311 ? 11.729 13.023 -11.297 1.00 82.94 311 ILE A O 1
ATOM 2540 N N . PHE A 1 312 ? 11.985 10.855 -10.728 1.00 91.75 312 PHE A N 1
ATOM 2541 C CA . PHE A 1 312 ? 12.057 10.314 -12.077 1.00 91.75 312 PHE A CA 1
ATOM 2542 C C . PHE A 1 312 ? 10.886 9.347 -12.262 1.00 91.75 312 PHE A C 1
ATOM 2544 O O . PHE A 1 312 ? 10.805 8.338 -11.562 1.00 91.75 312 PHE A O 1
ATOM 2551 N N . THR A 1 313 ? 9.917 9.711 -13.104 1.00 95.31 313 THR A N 1
ATOM 2552 C CA . THR A 1 313 ? 8.633 9.003 -13.246 1.00 95.31 313 THR A CA 1
ATOM 2553 C C . THR A 1 313 ? 8.664 8.007 -14.410 1.00 95.31 313 THR A C 1
ATOM 2555 O O . THR A 1 313 ? 9.483 8.158 -15.317 1.00 95.31 313 THR A O 1
ATOM 2558 N N . PRO A 1 314 ? 7.750 7.017 -14.440 1.00 96.81 314 PRO A N 1
ATOM 2559 C CA . PRO A 1 314 ? 7.536 6.168 -15.614 1.00 96.81 314 PRO A CA 1
ATOM 2560 C C . PRO A 1 314 ? 7.323 6.960 -16.908 1.00 96.81 314 PRO A C 1
ATOM 2562 O O . PRO A 1 314 ? 7.870 6.597 -17.942 1.00 96.81 314 PRO A O 1
ATOM 2565 N N . LYS A 1 315 ? 6.583 8.075 -16.843 1.00 96.38 315 LYS A N 1
ATOM 2566 C CA . LYS A 1 315 ? 6.325 8.941 -17.999 1.00 96.38 315 LYS A CA 1
ATOM 2567 C C . LYS A 1 315 ? 7.615 9.569 -18.541 1.00 96.38 315 LYS A C 1
ATOM 2569 O O . LYS A 1 315 ? 7.883 9.440 -19.726 1.00 96.38 315 LYS A O 1
ATOM 2574 N N . LYS A 1 316 ? 8.458 10.131 -17.663 1.00 95.50 316 LYS A N 1
ATOM 2575 C CA . LYS A 1 316 ? 9.775 10.678 -18.044 1.00 95.50 316 LYS A CA 1
ATOM 2576 C C . LYS A 1 316 ? 10.715 9.623 -18.626 1.00 95.50 316 LYS A C 1
ATOM 2578 O O . LYS A 1 316 ? 11.525 9.934 -19.485 1.00 95.50 316 LYS A O 1
ATOM 2583 N N . TYR A 1 317 ? 10.632 8.377 -18.161 1.00 96.56 317 TYR A N 1
ATOM 2584 C CA . TYR A 1 317 ? 11.421 7.291 -18.742 1.00 96.56 317 TYR A CA 1
ATOM 2585 C C . TYR A 1 317 ? 11.020 6.998 -20.188 1.00 96.56 317 TYR A C 1
ATOM 2587 O O . TYR A 1 317 ? 11.885 6.835 -21.040 1.00 96.56 317 TYR A O 1
ATOM 2595 N N . LEU A 1 318 ? 9.718 6.976 -20.470 1.00 97.19 318 LEU A N 1
ATOM 2596 C CA . LEU A 1 318 ? 9.196 6.709 -21.811 1.00 97.19 318 LEU A CA 1
ATOM 2597 C C . LEU A 1 318 ? 9.544 7.804 -22.831 1.00 97.19 318 LEU A C 1
ATOM 2599 O O . LEU A 1 318 ? 9.459 7.559 -24.028 1.00 97.19 318 LEU A O 1
ATOM 2603 N N . GLU A 1 319 ? 9.947 8.992 -22.375 1.00 96.25 319 GLU A N 1
ATOM 2604 C CA . GLU A 1 319 ? 10.460 10.066 -23.237 1.00 96.25 319 GLU A CA 1
ATOM 2605 C C . GLU A 1 319 ? 11.899 9.806 -23.713 1.00 96.25 319 GLU A C 1
ATOM 2607 O O . GLU A 1 319 ? 12.329 10.407 -24.693 1.00 96.25 319 GLU A O 1
ATOM 2612 N N . ILE A 1 320 ? 12.647 8.928 -23.033 1.00 95.06 320 ILE A N 1
ATOM 2613 C CA . ILE A 1 320 ? 14.088 8.745 -23.270 1.00 95.06 320 ILE A CA 1
ATOM 2614 C C . ILE A 1 320 ? 14.504 7.303 -23.572 1.00 95.06 320 ILE A C 1
ATOM 2616 O O . ILE A 1 320 ? 15.613 7.089 -24.052 1.00 95.06 320 ILE A O 1
ATOM 2620 N N . ALA A 1 321 ? 13.671 6.310 -23.251 1.00 96.06 321 ALA A N 1
ATOM 2621 C CA . ALA A 1 321 ? 14.031 4.903 -23.354 1.00 96.06 321 ALA A CA 1
ATOM 2622 C C . ALA A 1 321 ? 12.821 3.988 -23.584 1.00 96.06 321 ALA A C 1
ATOM 2624 O O . ALA A 1 321 ? 11.697 4.248 -23.147 1.00 96.06 321 ALA A O 1
ATOM 2625 N N . ASN A 1 322 ? 13.092 2.856 -24.225 1.00 96.06 322 ASN A N 1
ATOM 2626 C CA . ASN A 1 322 ? 12.127 1.816 -24.533 1.00 96.06 322 ASN A CA 1
ATOM 2627 C C . ASN A 1 322 ? 11.770 1.003 -23.275 1.00 96.06 322 ASN A C 1
ATOM 2629 O O . ASN A 1 322 ? 12.662 0.609 -22.515 1.00 96.06 322 ASN A O 1
ATOM 2633 N N . PRO A 1 323 ? 10.482 0.688 -23.054 1.00 96.56 323 PRO A N 1
ATOM 2634 C CA . PRO A 1 323 ? 10.018 -0.046 -21.876 1.00 96.56 323 PRO A CA 1
ATOM 2635 C C . PRO A 1 323 ? 10.659 -1.435 -21.725 1.00 96.56 323 PRO A C 1
ATOM 2637 O O . PRO A 1 323 ? 10.849 -1.906 -20.600 1.00 96.56 323 PRO A O 1
ATOM 2640 N N . GLU A 1 324 ? 11.026 -2.083 -22.832 1.00 95.56 324 GLU A N 1
ATOM 2641 C CA . GLU A 1 324 ? 11.686 -3.389 -22.866 1.00 95.56 324 GLU A CA 1
ATOM 2642 C C . GLU A 1 324 ? 13.020 -3.381 -22.112 1.00 95.56 324 GLU A C 1
ATOM 2644 O O . GLU A 1 324 ? 13.321 -4.333 -21.388 1.00 95.56 324 GLU A O 1
ATOM 2649 N N . ILE A 1 325 ? 13.775 -2.281 -22.194 1.00 96.25 325 ILE A N 1
ATOM 2650 C CA . ILE A 1 325 ? 15.078 -2.138 -21.535 1.00 96.25 325 ILE A CA 1
ATOM 2651 C C . ILE A 1 325 ? 14.918 -2.163 -20.015 1.00 96.25 325 ILE A C 1
ATOM 2653 O O . ILE A 1 325 ? 15.648 -2.868 -19.313 1.00 96.25 325 ILE A O 1
ATOM 2657 N N . LEU A 1 326 ? 13.916 -1.455 -19.487 1.00 95.19 326 LEU A N 1
ATOM 2658 C CA . LEU A 1 326 ? 13.629 -1.468 -18.055 1.00 95.19 326 LEU A CA 1
ATOM 2659 C C . LEU A 1 326 ? 13.129 -2.835 -17.585 1.00 95.19 326 LEU A C 1
ATOM 2661 O O . LEU A 1 326 ? 13.544 -3.318 -16.528 1.00 95.19 326 LEU A O 1
ATOM 2665 N N . ARG A 1 327 ? 12.252 -3.475 -18.369 1.00 94.75 327 ARG A N 1
ATOM 2666 C CA . ARG A 1 327 ? 11.759 -4.825 -18.061 1.00 94.75 327 ARG A CA 1
ATOM 2667 C C . ARG A 1 327 ? 12.910 -5.818 -17.991 1.00 94.75 327 ARG A C 1
ATOM 2669 O O . ARG A 1 327 ? 13.029 -6.539 -17.002 1.00 94.75 327 ARG A O 1
ATOM 2676 N N . MET A 1 328 ? 13.784 -5.809 -18.993 1.00 94.12 328 MET A N 1
ATOM 2677 C CA . MET A 1 328 ? 14.991 -6.624 -19.016 1.00 94.12 328 MET A CA 1
ATOM 2678 C C . MET A 1 328 ? 15.860 -6.350 -17.783 1.00 94.12 328 MET A C 1
ATOM 2680 O O . MET A 1 328 ? 16.251 -7.297 -17.100 1.00 94.12 328 MET A O 1
ATOM 2684 N N . LEU A 1 329 ? 16.120 -5.078 -17.454 1.00 94.25 329 LEU A N 1
ATOM 2685 C CA . LEU A 1 329 ? 16.932 -4.681 -16.300 1.00 94.25 329 LEU A CA 1
ATOM 2686 C C . LEU A 1 329 ? 16.382 -5.224 -14.973 1.00 94.25 329 LEU A C 1
ATOM 2688 O O . LEU A 1 329 ? 17.143 -5.725 -14.138 1.00 94.25 329 LEU A O 1
ATOM 2692 N N . PHE A 1 330 ? 15.067 -5.160 -14.768 1.00 94.38 330 PHE A N 1
ATOM 2693 C CA . PHE A 1 330 ? 14.442 -5.687 -13.556 1.00 94.38 330 PHE A CA 1
ATOM 2694 C C . PHE A 1 330 ? 14.464 -7.209 -13.499 1.00 94.38 330 PHE A C 1
ATOM 2696 O O . PHE A 1 330 ? 14.726 -7.760 -12.434 1.00 94.38 330 PHE A O 1
ATOM 2703 N N . LEU A 1 331 ? 14.222 -7.888 -14.620 1.00 92.38 331 LEU A N 1
ATOM 2704 C CA . LEU A 1 331 ? 14.120 -9.345 -14.649 1.00 92.38 331 LEU A CA 1
ATOM 2705 C C . LEU A 1 331 ? 15.478 -10.047 -14.571 1.00 92.38 331 LEU A C 1
ATOM 2707 O O . LEU A 1 331 ? 15.598 -11.068 -13.888 1.00 92.38 331 LEU A O 1
ATOM 2711 N N . ARG A 1 332 ? 16.520 -9.471 -15.184 1.00 91.06 332 ARG A N 1
ATOM 2712 C CA . ARG A 1 332 ? 17.898 -9.984 -15.072 1.00 91.06 332 ARG A CA 1
ATOM 2713 C C . ARG A 1 332 ? 18.486 -9.817 -13.671 1.00 91.06 332 ARG A C 1
ATOM 2715 O O . ARG A 1 332 ? 19.437 -10.510 -13.314 1.00 91.06 332 ARG A O 1
ATOM 2722 N N . THR A 1 333 ? 17.962 -8.878 -12.884 1.00 91.88 333 THR A N 1
ATOM 2723 C CA . THR A 1 333 ? 18.501 -8.560 -11.563 1.00 91.88 333 THR A CA 1
ATOM 2724 C C . THR A 1 333 ? 17.734 -9.313 -10.487 1.00 91.88 333 THR A C 1
ATOM 2726 O O . THR A 1 333 ? 16.512 -9.230 -10.406 1.00 91.88 333 THR A O 1
ATOM 2729 N N . LEU A 1 334 ? 18.450 -10.013 -9.603 1.00 91.81 334 LEU A N 1
ATOM 2730 C CA . LEU A 1 334 ? 17.821 -10.678 -8.461 1.00 91.81 334 LEU A CA 1
ATOM 2731 C C . LEU A 1 334 ? 16.984 -9.672 -7.644 1.00 91.81 334 LEU A C 1
ATOM 2733 O O . LEU A 1 334 ? 17.470 -8.568 -7.373 1.00 91.81 334 LEU A O 1
ATOM 2737 N N . PRO A 1 335 ? 15.764 -10.029 -7.195 1.00 92.62 335 PRO A N 1
ATOM 2738 C CA . PRO A 1 335 ? 14.907 -9.118 -6.441 1.00 92.62 335 PRO A CA 1
ATOM 2739 C C . PRO A 1 335 ? 15.597 -8.512 -5.220 1.00 92.62 335 PRO A C 1
ATOM 2741 O O . PRO A 1 335 ? 15.415 -7.335 -4.952 1.00 92.62 335 PRO A O 1
ATOM 2744 N N . ASN A 1 336 ? 16.450 -9.268 -4.527 1.00 90.44 336 ASN A N 1
ATOM 2745 C CA . ASN A 1 336 ? 17.189 -8.819 -3.344 1.00 90.44 336 ASN A CA 1
ATOM 2746 C C . ASN A 1 336 ? 18.446 -7.977 -3.642 1.00 90.44 336 ASN A C 1
ATOM 2748 O O . ASN A 1 336 ? 19.212 -7.711 -2.721 1.00 90.44 336 ASN A O 1
ATOM 2752 N N . LYS A 1 337 ? 18.694 -7.586 -4.898 1.00 92.12 337 LYS A N 1
ATOM 2753 C CA . LYS A 1 337 ? 19.794 -6.689 -5.272 1.00 92.12 337 LYS A CA 1
ATOM 2754 C C . LYS A 1 337 ? 19.274 -5.307 -5.636 1.00 92.12 337 LYS A C 1
ATOM 2756 O O . LYS A 1 337 ? 18.301 -5.170 -6.384 1.00 92.12 337 LYS A O 1
ATOM 2761 N N . HIS A 1 338 ? 19.951 -4.282 -5.131 1.00 91.56 338 HIS A N 1
ATOM 2762 C CA . HIS A 1 338 ? 19.744 -2.912 -5.583 1.00 91.56 338 HIS A CA 1
ATOM 2763 C C . HIS A 1 338 ? 20.023 -2.791 -7.082 1.00 91.56 338 HIS A C 1
ATOM 2765 O O . HIS A 1 338 ? 20.902 -3.468 -7.611 1.00 91.56 338 HIS A O 1
ATOM 2771 N N . ILE A 1 339 ? 19.265 -1.923 -7.745 1.00 93.31 339 ILE A N 1
ATOM 2772 C CA . ILE A 1 339 ? 19.521 -1.520 -9.127 1.00 93.31 339 ILE A CA 1
ATOM 2773 C C . ILE A 1 339 ? 19.837 -0.033 -9.093 1.00 93.31 339 ILE A C 1
ATOM 2775 O O . ILE A 1 339 ? 19.009 0.748 -8.630 1.00 93.31 339 ILE A O 1
ATOM 2779 N N . SER A 1 340 ? 21.009 0.353 -9.580 1.00 93.00 340 SER A N 1
ATOM 2780 C CA . SER A 1 340 ? 21.358 1.751 -9.824 1.00 93.00 340 SER A CA 1
ATOM 2781 C C . SER A 1 340 ? 21.147 2.032 -11.299 1.00 93.00 340 SER A C 1
ATOM 2783 O O . SER A 1 340 ? 21.935 1.598 -12.128 1.00 93.00 340 SER A O 1
ATOM 2785 N N . PHE A 1 341 ? 20.046 2.701 -11.630 1.00 92.75 341 PHE A N 1
ATOM 2786 C CA . PHE A 1 341 ? 19.766 3.101 -13.000 1.00 92.75 341 PHE A CA 1
ATOM 2787 C C . PHE A 1 341 ? 20.511 4.396 -13.312 1.00 92.75 341 PHE A C 1
ATOM 2789 O O . PHE A 1 341 ? 20.306 5.411 -12.643 1.00 92.75 341 PHE A O 1
ATOM 2796 N N . ARG A 1 342 ? 21.387 4.338 -14.310 1.00 92.25 342 ARG A N 1
ATOM 2797 C CA . ARG A 1 342 ? 22.241 5.431 -14.766 1.00 92.25 342 ARG A CA 1
ATOM 2798 C C . ARG A 1 342 ? 21.865 5.770 -16.200 1.00 92.25 342 ARG A C 1
ATOM 2800 O O . ARG A 1 342 ? 21.837 4.888 -17.052 1.00 92.25 342 ARG A O 1
ATOM 2807 N N . LEU A 1 343 ? 21.526 7.032 -16.451 1.00 89.50 343 LEU A N 1
ATOM 2808 C CA . LEU A 1 343 ? 21.106 7.479 -17.784 1.00 89.50 343 LEU A CA 1
ATOM 2809 C C . LEU A 1 343 ? 22.273 7.418 -18.770 1.00 89.50 343 LEU A C 1
ATOM 2811 O O . LEU A 1 343 ? 22.091 7.073 -19.932 1.00 89.50 343 LEU A O 1
ATOM 2815 N N . GLU A 1 344 ? 23.475 7.681 -18.267 1.00 92.31 344 GLU A N 1
ATOM 2816 C CA . GLU A 1 344 ? 24.739 7.551 -18.978 1.00 92.31 344 GLU A CA 1
ATOM 2817 C C . GLU A 1 344 ? 25.049 6.109 -19.420 1.00 92.31 344 GLU A C 1
ATOM 2819 O O . GLU A 1 344 ? 25.839 5.915 -20.341 1.00 92.31 344 GLU A O 1
ATOM 2824 N N . GLU A 1 345 ? 24.405 5.108 -18.804 1.00 93.06 345 GLU A N 1
ATOM 2825 C CA . GLU A 1 345 ? 24.576 3.684 -19.125 1.00 93.06 345 GLU A CA 1
ATOM 2826 C C . GLU A 1 345 ? 23.498 3.141 -20.083 1.00 93.06 345 GLU A C 1
ATOM 2828 O O . GLU A 1 345 ? 23.433 1.938 -20.349 1.00 93.06 345 GLU A O 1
ATOM 2833 N N . LEU A 1 346 ? 22.606 4.002 -20.588 1.00 93.56 346 LEU A N 1
ATOM 2834 C CA . LEU A 1 346 ? 21.448 3.554 -21.355 1.00 93.56 346 LEU A CA 1
ATOM 2835 C C . LEU A 1 346 ? 21.856 2.833 -22.648 1.00 93.56 346 LEU A C 1
ATOM 2837 O O . LEU A 1 346 ? 21.316 1.767 -22.930 1.00 93.56 346 LEU A O 1
ATOM 2841 N N . PHE A 1 347 ? 22.840 3.352 -23.388 1.00 93.69 347 PHE A N 1
ATOM 2842 C CA . PHE A 1 347 ? 23.334 2.717 -24.617 1.00 93.69 347 PHE A CA 1
ATOM 2843 C C . PHE A 1 347 ? 23.873 1.304 -24.363 1.00 93.69 347 PHE A C 1
ATOM 2845 O O . PHE A 1 347 ? 23.554 0.381 -25.104 1.00 93.69 347 PHE A O 1
ATOM 2852 N N . GLN A 1 348 ? 24.597 1.094 -23.261 1.00 94.62 348 GLN A N 1
ATOM 2853 C CA . GLN A 1 348 ? 25.107 -0.222 -22.876 1.00 94.62 348 GLN A CA 1
ATOM 2854 C C . GLN A 1 348 ? 23.968 -1.193 -22.535 1.00 94.62 348 GLN A C 1
ATOM 2856 O O . GLN A 1 348 ? 24.091 -2.396 -22.770 1.00 94.62 348 GLN A O 1
ATOM 2861 N N . LEU A 1 349 ? 22.854 -0.695 -21.983 1.00 94.44 349 LEU A N 1
ATOM 2862 C CA . LEU A 1 349 ? 21.666 -1.514 -21.739 1.00 94.44 349 LEU A CA 1
ATOM 2863 C C . LEU A 1 349 ? 20.971 -1.924 -23.045 1.00 94.44 349 LEU A C 1
ATOM 2865 O O . LEU A 1 349 ? 20.501 -3.058 -23.123 1.00 94.44 349 LEU A O 1
ATOM 2869 N N . TYR A 1 350 ? 20.935 -1.050 -24.057 1.00 95.69 350 TYR A N 1
ATOM 2870 C CA . TYR A 1 350 ? 20.443 -1.394 -25.398 1.00 95.69 350 TYR A CA 1
ATOM 2871 C C . TYR A 1 350 ? 21.348 -2.414 -26.090 1.00 95.69 350 TYR A C 1
ATOM 2873 O O . TYR A 1 350 ? 20.858 -3.467 -26.489 1.00 95.69 350 TYR A O 1
ATOM 2881 N N . ASP A 1 351 ? 22.663 -2.177 -26.124 1.00 94.56 351 ASP A N 1
ATOM 2882 C CA . ASP A 1 351 ? 23.641 -3.126 -26.677 1.00 94.56 351 ASP A CA 1
ATOM 2883 C C . ASP A 1 351 ? 23.519 -4.508 -26.030 1.00 94.56 351 ASP A C 1
ATOM 2885 O O . ASP A 1 351 ? 23.725 -5.543 -26.667 1.00 94.56 351 ASP A O 1
ATOM 2889 N N . TYR A 1 352 ? 23.239 -4.534 -24.726 1.00 92.31 352 TYR A N 1
ATOM 2890 C CA . TYR A 1 352 ? 23.016 -5.773 -24.004 1.00 92.31 352 TYR A CA 1
ATOM 2891 C C . TYR A 1 352 ? 21.698 -6.438 -24.417 1.00 92.31 352 TYR A C 1
ATOM 2893 O O . TYR A 1 352 ? 21.693 -7.643 -24.658 1.00 92.31 352 TYR A O 1
ATOM 2901 N N . TYR A 1 353 ? 20.608 -5.673 -24.510 1.00 93.38 353 TYR A N 1
ATOM 2902 C CA . TYR A 1 353 ? 19.293 -6.169 -24.918 1.00 93.38 353 TYR A CA 1
ATOM 2903 C C . TYR A 1 353 ? 19.305 -6.762 -26.332 1.00 93.38 353 TYR A C 1
ATOM 2905 O O . TYR A 1 353 ? 18.745 -7.830 -26.540 1.00 93.38 353 TYR A O 1
ATOM 2913 N N . GLU A 1 354 ? 19.992 -6.126 -27.281 1.00 92.44 354 GLU A N 1
ATOM 2914 C CA . GLU A 1 354 ? 20.100 -6.610 -28.666 1.00 92.44 354 GLU A CA 1
ATOM 2915 C C . GLU A 1 354 ? 20.914 -7.907 -28.803 1.00 92.44 354 GLU A C 1
ATOM 2917 O O . GLU A 1 354 ? 20.758 -8.643 -29.775 1.00 92.44 354 GLU A O 1
ATOM 2922 N N . LYS A 1 355 ? 21.795 -8.196 -27.837 1.00 90.94 355 LYS A N 1
ATOM 2923 C CA . LYS A 1 355 ? 22.625 -9.414 -27.810 1.00 90.94 355 LYS A CA 1
ATOM 2924 C C . LYS A 1 355 ? 21.959 -10.597 -27.102 1.00 90.94 355 LYS A C 1
ATOM 2926 O O . LYS A 1 355 ? 22.533 -11.693 -27.127 1.00 90.94 355 LYS A O 1
ATOM 2931 N N . MET A 1 356 ? 20.836 -10.374 -26.414 1.00 79.62 356 MET A N 1
ATOM 2932 C CA .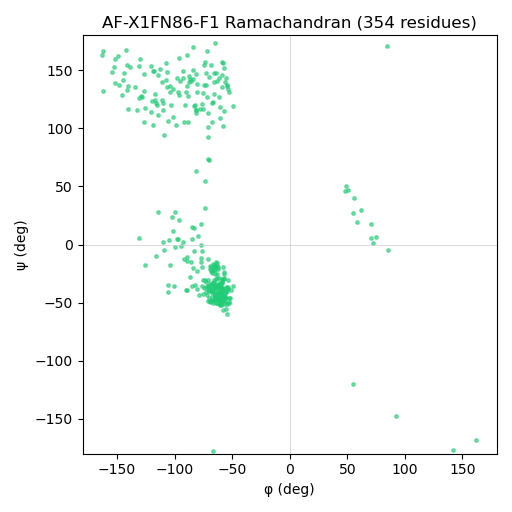 MET A 1 356 ? 20.033 -11.434 -25.790 1.00 79.62 356 MET A CA 1
ATOM 2933 C C . MET A 1 356 ? 19.244 -12.197 -26.846 1.00 79.62 356 MET A C 1
ATOM 2935 O O . MET A 1 356 ? 19.219 -13.446 -26.730 1.00 79.62 356 MET A O 1
#